Protein AF-A0A9D9LLL0-F1 (afdb_monomer_lite)

Structure (mmCIF, N/CA/C/O backbone):
data_AF-A0A9D9LLL0-F1
#
_entry.id   AF-A0A9D9LLL0-F1
#
loop_
_atom_site.group_PDB
_atom_site.id
_atom_site.type_symbol
_atom_site.label_atom_id
_atom_site.label_alt_id
_atom_site.label_comp_id
_atom_site.label_asym_id
_atom_site.label_entity_id
_atom_site.label_seq_id
_atom_site.pdbx_PDB_ins_code
_atom_site.Cartn_x
_atom_site.Cartn_y
_atom_site.Cartn_z
_atom_site.occupancy
_atom_site.B_iso_or_equiv
_atom_site.auth_seq_id
_atom_site.auth_comp_id
_atom_site.auth_asym_id
_atom_site.auth_atom_id
_atom_site.pdbx_PDB_model_num
ATOM 1 N N . THR A 1 1 ? -12.294 -30.199 76.133 1.00 43.62 1 THR A N 1
ATOM 2 C CA . THR A 1 1 ? -11.382 -29.904 75.019 1.00 43.62 1 THR A CA 1
ATOM 3 C C . THR A 1 1 ? -11.899 -28.653 74.364 1.00 43.62 1 THR A C 1
ATOM 5 O O . THR A 1 1 ? -13.061 -28.637 73.981 1.00 43.62 1 THR A O 1
ATOM 8 N N . ASP A 1 2 ? -11.083 -27.609 74.441 1.00 44.19 2 ASP A N 1
ATOM 9 C CA . ASP A 1 2 ? -11.151 -26.280 73.822 1.00 44.19 2 ASP A CA 1
ATOM 10 C C . ASP A 1 2 ? -12.137 -26.121 72.644 1.00 44.19 2 ASP A C 1
ATOM 12 O O . ASP A 1 2 ? -12.186 -26.962 71.755 1.00 44.19 2 ASP A O 1
ATOM 16 N N . LYS A 1 3 ? -13.078 -25.164 72.694 1.00 41.59 3 LYS A N 1
ATOM 17 C CA . LYS A 1 3 ? -12.906 -23.708 72.471 1.00 41.59 3 LYS A CA 1
ATOM 18 C C . LYS A 1 3 ? -12.701 -23.410 70.981 1.00 41.59 3 LYS A C 1
ATOM 20 O O . LYS A 1 3 ? -11.599 -23.578 70.494 1.00 41.59 3 LYS A O 1
ATOM 25 N N . GLU A 1 4 ? -13.734 -22.898 70.309 1.00 50.44 4 GLU A N 1
ATOM 26 C CA . GLU A 1 4 ? -13.598 -21.665 69.523 1.00 50.44 4 GLU A CA 1
ATOM 27 C C . GLU A 1 4 ? -14.975 -21.036 69.271 1.00 50.44 4 GLU A C 1
ATOM 29 O O . GLU A 1 4 ? -15.903 -21.667 68.769 1.00 50.44 4 GLU A O 1
ATOM 34 N N . ALA A 1 5 ? -15.093 -19.789 69.713 1.00 44.28 5 ALA A N 1
ATOM 35 C CA . ALA A 1 5 ? -16.226 -18.902 69.549 1.00 44.28 5 ALA A CA 1
ATOM 36 C C . ALA A 1 5 ? -15.954 -17.943 68.373 1.00 44.28 5 ALA A C 1
ATOM 38 O O . ALA A 1 5 ? -14.802 -17.680 68.043 1.00 44.28 5 ALA A O 1
ATOM 39 N N . ALA A 1 6 ? -17.033 -17.406 67.796 1.00 48.97 6 ALA A N 1
ATOM 40 C CA . ALA A 1 6 ? -17.113 -16.234 66.903 1.00 48.97 6 ALA A CA 1
ATOM 41 C C . ALA A 1 6 ? -16.276 -15.019 67.426 1.00 48.97 6 ALA A C 1
ATOM 43 O O . ALA A 1 6 ? -15.920 -15.073 68.606 1.00 48.97 6 ALA A O 1
ATOM 44 N N . PRO A 1 7 ? -16.033 -13.885 66.701 1.00 55.00 7 PRO A N 1
ATOM 45 C CA . PRO A 1 7 ? -17.007 -13.187 65.840 1.00 55.00 7 PRO A CA 1
ATOM 46 C C . PRO A 1 7 ? -16.472 -12.262 64.706 1.00 55.00 7 PRO A C 1
ATOM 48 O O . PRO A 1 7 ? -15.281 -12.110 64.455 1.00 55.00 7 PRO A O 1
ATOM 51 N N . VAL A 1 8 ? -17.436 -11.626 64.035 1.00 46.03 8 VAL A N 1
ATOM 52 C CA . VAL A 1 8 ? -17.339 -10.447 63.156 1.00 46.03 8 VAL A CA 1
ATOM 53 C C . VAL A 1 8 ? -16.890 -9.197 63.944 1.00 46.03 8 VAL A C 1
ATOM 55 O O . VAL A 1 8 ? -17.408 -8.980 65.033 1.00 46.03 8 VAL A O 1
ATOM 58 N N . CYS A 1 9 ? -16.001 -8.376 63.367 1.00 36.59 9 CYS A N 1
ATOM 59 C CA . CYS A 1 9 ? -15.755 -6.938 63.632 1.00 36.59 9 CYS A CA 1
ATOM 60 C C . CYS A 1 9 ? -14.947 -6.416 62.423 1.00 36.59 9 CYS A C 1
ATOM 62 O O . CYS A 1 9 ? -13.912 -6.990 62.098 1.00 36.59 9 CYS A O 1
ATOM 64 N N . GLU A 1 10 ? -15.422 -5.510 61.566 1.00 42.94 10 GLU A N 1
ATOM 65 C CA . GLU A 1 10 ? -15.656 -4.072 61.787 1.00 42.94 10 GLU A CA 1
ATOM 66 C C . GLU A 1 10 ? -14.501 -3.378 62.521 1.00 42.94 10 GLU A C 1
ATOM 68 O O . GLU A 1 10 ? -14.364 -3.488 63.735 1.00 42.94 10 GLU A O 1
ATOM 73 N N . VAL A 1 11 ? -13.690 -2.630 61.768 1.00 46.66 11 VAL A N 1
ATOM 74 C CA . VAL A 1 11 ? -12.867 -1.543 62.304 1.00 46.66 11 VAL A CA 1
ATOM 75 C C . VAL A 1 11 ? -13.015 -0.321 61.406 1.00 46.66 11 VAL A C 1
ATOM 77 O O . VAL A 1 11 ? -12.623 -0.312 60.239 1.00 46.66 11 VAL A O 1
ATOM 80 N N . ALA A 1 12 ? -13.647 0.689 61.988 1.00 36.50 12 ALA A N 1
ATOM 81 C CA . ALA A 1 12 ? -13.743 2.048 61.502 1.00 36.50 12 ALA A CA 1
ATOM 82 C C . ALA A 1 12 ? -12.467 2.856 61.815 1.00 36.50 12 ALA A C 1
ATOM 84 O O . ALA A 1 12 ? -11.737 2.546 62.752 1.00 36.50 12 ALA A O 1
ATOM 85 N N . SER A 1 13 ? -12.280 3.905 61.006 1.00 32.28 13 SER A N 1
ATOM 86 C CA . SER A 1 13 ? -11.747 5.252 61.277 1.00 32.28 13 SER A CA 1
ATOM 87 C C . SER A 1 13 ? -10.686 5.510 62.354 1.00 32.28 13 SER A C 1
ATOM 89 O O . SER A 1 13 ? -10.869 5.214 63.527 1.00 32.28 13 SER A O 1
ATOM 91 N N . THR A 1 14 ? -9.669 6.285 61.966 1.00 33.62 14 THR A N 1
ATOM 92 C CA . THR A 1 14 ? -9.256 7.590 62.555 1.00 33.62 14 THR A CA 1
ATOM 93 C C . THR A 1 14 ? -8.168 8.163 61.625 1.00 33.62 14 THR A C 1
ATOM 95 O O . THR A 1 14 ? -7.207 7.474 61.310 1.00 33.62 14 THR A O 1
ATOM 98 N N . GLU A 1 15 ? -8.398 9.233 60.858 1.00 37.50 15 GLU A N 1
ATOM 99 C CA . GLU A 1 15 ? -8.442 10.667 61.213 1.00 37.50 15 GLU A CA 1
ATOM 100 C C . GLU A 1 15 ? -7.123 11.209 61.795 1.00 37.50 15 GLU A C 1
ATOM 102 O O . GLU A 1 15 ? -6.764 10.861 62.913 1.00 37.50 15 GLU A O 1
ATOM 107 N N . ALA A 1 16 ? -6.441 12.088 61.044 1.00 40.84 16 ALA A N 1
ATOM 108 C CA . ALA A 1 16 ? -5.873 13.349 61.547 1.00 40.84 16 ALA A CA 1
ATOM 109 C C . ALA A 1 16 ? -5.186 14.138 60.412 1.00 40.84 16 ALA A C 1
ATOM 111 O O . ALA A 1 16 ? -4.176 13.721 59.846 1.00 40.84 16 ALA A O 1
ATOM 112 N N . ALA A 1 17 ? -5.762 15.297 60.107 1.00 35.97 17 ALA A N 1
ATOM 113 C CA . ALA A 1 17 ? -5.233 16.347 59.248 1.00 35.97 17 ALA A CA 1
ATOM 114 C C . ALA A 1 17 ? -4.168 17.194 59.969 1.00 35.97 17 ALA A C 1
ATOM 116 O O . ALA A 1 17 ? -4.286 17.384 61.179 1.00 35.97 17 ALA A O 1
ATOM 117 N N . LYS A 1 18 ? -3.220 17.788 59.220 1.00 36.78 18 LYS A N 1
ATOM 118 C CA . LYS A 1 18 ? -2.744 19.171 59.439 1.00 36.78 18 LYS A CA 1
ATOM 119 C C . LYS A 1 18 ? -1.931 19.723 58.246 1.00 36.78 18 LYS A C 1
ATOM 121 O O . LYS A 1 18 ? -0.810 19.304 57.995 1.00 36.78 18 LYS A O 1
ATOM 126 N N . GLU A 1 19 ? -2.599 20.590 57.490 1.00 38.28 19 GLU A N 1
ATOM 127 C CA . GLU A 1 19 ? -2.215 21.929 56.992 1.00 38.28 19 GLU A CA 1
ATOM 128 C C . GLU A 1 19 ? -0.787 22.470 57.262 1.00 38.28 19 GLU A C 1
ATOM 130 O O . GLU A 1 19 ? -0.389 22.526 58.419 1.00 38.28 19 GLU A O 1
ATOM 135 N N . GLU A 1 20 ? -0.076 22.944 56.219 1.00 35.34 20 GLU A N 1
ATOM 136 C CA . GLU A 1 20 ? 0.520 24.306 56.114 1.00 35.34 20 GLU A CA 1
ATOM 137 C C . GLU A 1 20 ? 1.159 24.534 54.713 1.00 35.34 20 GLU A C 1
ATOM 139 O O . GLU A 1 20 ? 1.981 23.742 54.252 1.00 35.34 20 GLU A O 1
ATOM 144 N N . GLN A 1 21 ? 0.759 25.607 54.015 1.00 35.47 21 GLN A N 1
ATOM 145 C CA . GLN A 1 21 ? 1.512 26.268 52.919 1.00 35.47 21 GLN A CA 1
ATOM 146 C C . GLN A 1 21 ? 2.464 27.337 53.540 1.00 35.47 21 GLN A C 1
ATOM 148 O O . GLN A 1 21 ? 2.446 27.439 54.764 1.00 35.47 21 GLN A O 1
ATOM 153 N N . PRO A 1 22 ? 3.129 28.286 52.824 1.00 48.41 22 PRO A N 1
ATOM 154 C CA . PRO A 1 22 ? 3.684 28.397 51.454 1.00 48.41 22 PRO A CA 1
ATOM 155 C C . PRO A 1 22 ? 5.154 28.950 51.436 1.00 48.41 22 PRO A C 1
ATOM 157 O O . PRO A 1 22 ? 5.743 29.203 52.477 1.00 48.41 22 PRO A O 1
ATOM 160 N N . GLU A 1 23 ? 5.687 29.205 50.225 1.00 41.72 23 GLU A N 1
ATOM 161 C CA . GLU A 1 23 ? 6.560 30.340 49.806 1.00 41.72 23 GLU A CA 1
ATOM 162 C C . GLU A 1 23 ? 7.922 30.043 49.131 1.00 41.72 23 GLU A C 1
ATOM 164 O O . GLU A 1 23 ? 8.757 29.294 49.623 1.00 41.72 23 GLU A O 1
ATOM 169 N N . ALA A 1 24 ? 8.100 30.774 48.017 1.00 36.00 24 ALA A N 1
ATOM 170 C CA . ALA A 1 24 ? 9.320 31.313 47.404 1.00 36.00 24 ALA A CA 1
ATOM 171 C C . ALA A 1 24 ? 10.362 30.363 46.772 1.00 36.00 24 ALA A C 1
ATOM 173 O O . ALA A 1 24 ? 11.162 29.743 47.457 1.00 36.00 24 ALA A O 1
ATOM 174 N N . ASP A 1 25 ? 10.471 30.409 45.438 1.00 39.06 25 ASP A N 1
ATOM 175 C CA . ASP A 1 25 ? 11.605 31.127 44.838 1.00 39.06 25 ASP A CA 1
ATOM 176 C C . ASP A 1 25 ? 11.246 31.619 43.427 1.00 39.06 25 ASP A C 1
ATOM 178 O O . ASP A 1 25 ? 10.716 30.886 42.589 1.00 39.06 25 ASP A O 1
ATOM 182 N N . ALA A 1 26 ? 11.476 32.910 43.218 1.00 34.1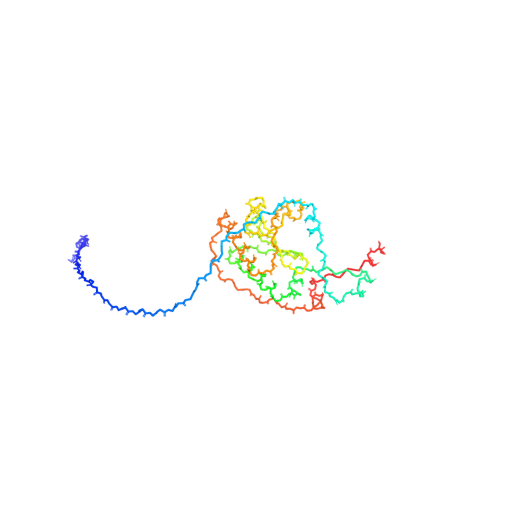2 26 ALA A N 1
ATOM 183 C CA . ALA A 1 26 ? 11.255 33.627 41.982 1.00 34.12 26 ALA A CA 1
ATOM 184 C C . ALA A 1 26 ? 12.592 33.764 41.250 1.00 34.12 26 ALA A C 1
ATOM 186 O O . ALA A 1 26 ? 13.528 34.343 41.790 1.00 34.12 26 ALA A O 1
ATOM 187 N N . ALA A 1 27 ? 12.650 33.335 39.992 1.00 36.44 27 ALA A N 1
ATOM 188 C CA . ALA A 1 27 ? 13.702 33.754 39.076 1.00 36.44 27 ALA A CA 1
ATOM 189 C C . ALA A 1 27 ? 13.086 34.057 37.709 1.00 36.44 27 ALA A C 1
ATOM 191 O O . ALA A 1 27 ? 12.755 33.175 36.918 1.00 36.44 27 ALA A O 1
ATOM 192 N N . VAL A 1 28 ? 12.891 35.354 37.502 1.00 35.47 28 VAL A N 1
ATOM 193 C CA . VAL A 1 28 ? 12.645 36.019 36.228 1.00 35.47 28 VAL A CA 1
ATOM 194 C C . VAL A 1 28 ? 13.977 36.163 35.491 1.00 35.47 28 VAL A C 1
ATOM 196 O O . VAL A 1 28 ? 14.943 36.648 36.071 1.00 35.47 28 VAL A O 1
ATOM 199 N N . GLU A 1 29 ? 14.026 35.805 34.211 1.00 41.78 29 GLU A N 1
ATOM 200 C CA . GLU A 1 29 ? 14.982 36.415 33.287 1.00 41.78 29 GLU A CA 1
ATOM 201 C C . GLU A 1 29 ? 14.281 36.673 31.950 1.00 41.78 29 GLU A C 1
ATOM 203 O O . GLU A 1 29 ? 13.744 35.773 31.301 1.00 41.78 29 GLU A O 1
ATOM 208 N N . GLU A 1 30 ? 14.212 37.959 31.621 1.00 37.81 30 GLU A N 1
ATOM 209 C CA . GLU A 1 30 ? 13.660 38.525 30.402 1.00 37.81 30 GLU A CA 1
ATOM 210 C C . GLU A 1 30 ? 14.584 38.244 29.215 1.00 37.81 30 GLU A C 1
ATOM 212 O O . GLU A 1 30 ? 15.777 38.528 29.278 1.00 37.81 30 GLU A O 1
ATOM 217 N N . ILE A 1 31 ? 14.017 37.829 28.083 1.00 37.09 31 ILE A N 1
ATOM 218 C CA . ILE A 1 31 ? 14.547 38.220 26.775 1.00 37.09 31 ILE A CA 1
ATOM 219 C C . ILE A 1 31 ? 13.397 38.548 25.827 1.00 37.09 31 ILE A C 1
ATOM 221 O O . ILE A 1 31 ? 12.436 37.801 25.656 1.00 37.09 31 ILE A O 1
ATOM 225 N N . SER A 1 32 ? 13.542 39.736 25.265 1.00 31.91 32 SER A N 1
ATOM 226 C CA . SER A 1 32 ? 12.702 40.453 24.324 1.00 31.91 32 SER A CA 1
ATOM 227 C C . SER A 1 32 ? 12.783 39.895 22.895 1.00 31.91 32 SER A C 1
ATOM 229 O O . SER A 1 32 ? 13.554 38.982 22.611 1.00 31.91 32 SER A O 1
ATOM 231 N N . VAL A 1 33 ? 12.037 40.556 21.996 1.00 32.72 33 VAL A N 1
ATOM 232 C CA . VAL A 1 33 ? 11.957 40.407 20.526 1.00 32.72 33 VAL A CA 1
ATOM 233 C C . VAL A 1 33 ? 10.846 39.443 20.086 1.00 32.72 33 VAL A C 1
ATOM 235 O O . VAL A 1 33 ? 10.853 38.274 20.431 1.00 32.72 33 VAL A O 1
ATOM 238 N N . GLY A 1 34 ? 9.841 39.830 19.308 1.00 31.70 34 GLY A N 1
ATOM 239 C CA . GLY A 1 34 ? 9.561 41.064 18.589 1.00 31.70 34 GLY A CA 1
ATOM 240 C C . GLY A 1 34 ? 8.232 40.886 17.847 1.00 31.70 34 GLY A C 1
ATOM 241 O O . GLY A 1 34 ? 7.831 39.771 17.518 1.00 31.70 34 GLY A O 1
ATOM 242 N N . GLU A 1 35 ? 7.544 42.001 17.665 1.00 37.94 35 GLU A N 1
ATOM 243 C CA . GLU A 1 35 ? 6.338 42.193 16.866 1.00 37.94 35 GLU A CA 1
ATOM 244 C C . GLU A 1 35 ? 6.532 41.717 15.416 1.00 37.94 35 GLU A C 1
ATOM 246 O O . GLU A 1 35 ? 7.467 42.161 14.757 1.00 37.94 35 GLU A O 1
ATOM 251 N N . ASP A 1 36 ? 5.651 40.839 14.925 1.00 31.78 36 ASP A N 1
ATOM 252 C CA . ASP A 1 36 ? 5.252 40.799 13.512 1.00 31.78 36 ASP A CA 1
ATOM 253 C C . ASP A 1 36 ? 3.898 40.074 13.388 1.00 31.78 36 ASP A C 1
ATOM 255 O O . ASP A 1 36 ? 3.774 38.857 13.542 1.00 31.78 36 ASP A O 1
ATOM 259 N N . THR A 1 37 ? 2.842 40.854 13.174 1.00 34.16 37 THR A N 1
ATOM 260 C CA . THR A 1 37 ? 1.579 40.366 12.610 1.00 34.16 37 THR A CA 1
ATOM 261 C C . THR A 1 37 ? 1.766 40.109 11.117 1.00 34.16 37 THR A C 1
ATOM 263 O O . THR A 1 37 ? 2.371 40.943 10.447 1.00 34.16 37 THR A O 1
ATOM 266 N N . PRO A 1 38 ? 1.061 39.123 10.541 1.00 36.91 38 PRO A N 1
ATOM 267 C CA . PRO A 1 38 ? 0.057 39.577 9.584 1.00 36.91 38 PRO A CA 1
ATOM 268 C C . PRO A 1 38 ? -1.290 38.863 9.683 1.00 36.91 38 PRO A C 1
ATOM 270 O O . PRO A 1 38 ? -1.418 37.666 9.943 1.00 36.91 38 PRO A O 1
ATOM 273 N N . ALA A 1 39 ? -2.295 39.693 9.436 1.00 34.75 39 ALA A N 1
ATOM 274 C CA . ALA A 1 39 ? -3.690 39.382 9.245 1.00 34.75 39 ALA A CA 1
ATOM 275 C C . ALA A 1 39 ? -3.962 38.668 7.906 1.00 34.75 39 ALA A C 1
ATOM 277 O O . ALA A 1 39 ? -3.258 38.870 6.923 1.00 34.75 39 ALA A O 1
ATOM 278 N N . VAL A 1 40 ? -5.022 37.855 7.932 1.00 41.09 40 VAL A N 1
ATOM 279 C CA . VAL A 1 40 ? -6.066 37.627 6.913 1.00 41.09 40 VAL A CA 1
ATOM 280 C C . VAL A 1 40 ? -5.742 37.984 5.455 1.00 41.09 40 VAL A C 1
ATOM 282 O O . VAL A 1 40 ? -5.692 39.156 5.106 1.00 41.09 40 VAL A O 1
ATOM 285 N N . GLU A 1 41 ? -5.768 36.967 4.588 1.00 37.38 41 GLU A N 1
ATOM 286 C CA . GLU A 1 41 ? -6.428 37.043 3.275 1.00 37.38 41 GLU A CA 1
ATOM 287 C C . GLU A 1 41 ? -6.817 35.626 2.798 1.00 37.38 41 GLU A C 1
ATOM 289 O O . GLU A 1 41 ? -5.966 34.769 2.556 1.00 37.38 41 GLU A O 1
ATOM 294 N N . GLU A 1 42 ? -8.126 35.367 2.694 1.00 41.66 42 GLU A N 1
ATOM 295 C CA . GLU A 1 42 ? -8.669 34.413 1.718 1.00 41.66 42 GLU A CA 1
ATOM 296 C C . GLU A 1 42 ? -8.435 34.988 0.311 1.00 41.66 42 GLU A C 1
ATOM 298 O O . GLU A 1 42 ? -8.476 36.205 0.127 1.00 41.66 42 GLU A O 1
ATOM 303 N N . PRO A 1 43 ? -8.273 34.136 -0.712 1.00 43.19 43 PRO A N 1
ATOM 304 C CA . PRO A 1 43 ? -9.454 33.948 -1.544 1.00 43.19 43 PRO A CA 1
ATOM 305 C C . PRO A 1 43 ? -9.699 32.502 -1.978 1.00 43.19 43 PRO A C 1
ATOM 307 O O . PRO A 1 43 ? -8.797 31.689 -2.194 1.00 43.19 43 PRO A O 1
ATOM 310 N N . ALA A 1 44 ? -10.992 32.246 -2.141 1.00 40.12 44 ALA A N 1
ATOM 311 C CA . ALA A 1 44 ? -11.591 31.125 -2.828 1.00 40.12 44 ALA A CA 1
ATOM 312 C C . ALA A 1 44 ? -10.976 30.880 -4.215 1.00 40.12 44 ALA A C 1
ATOM 314 O O . ALA A 1 44 ? -10.762 31.806 -4.996 1.00 40.12 44 ALA A O 1
ATOM 315 N N . VAL A 1 45 ? -10.796 29.602 -4.548 1.00 37.47 45 VAL A N 1
ATOM 316 C CA . VAL A 1 45 ? -10.733 29.133 -5.934 1.00 37.47 45 VAL A CA 1
ATOM 317 C C . VAL A 1 45 ? -11.631 27.914 -6.070 1.00 37.47 45 VAL A C 1
ATOM 319 O O . VAL A 1 45 ? -11.490 26.922 -5.350 1.00 37.47 45 VAL A O 1
ATOM 322 N N . GLU A 1 46 ? -12.592 28.080 -6.971 1.00 36.38 46 GLU A N 1
ATOM 323 C CA . GLU A 1 46 ? -13.649 27.167 -7.377 1.00 36.38 46 GLU A CA 1
ATOM 324 C C . GLU A 1 46 ? -13.137 25.766 -7.716 1.00 36.38 46 GLU A C 1
ATOM 326 O O . GLU A 1 46 ? -12.114 25.573 -8.376 1.00 36.38 46 GLU A O 1
ATOM 331 N N . ALA A 1 47 ? -13.910 24.776 -7.279 1.00 40.06 47 ALA A N 1
ATOM 332 C CA . ALA A 1 47 ? -13.796 23.400 -7.712 1.00 40.06 47 ALA A CA 1
ATOM 333 C C . ALA A 1 47 ? -14.738 23.163 -8.899 1.00 40.06 47 ALA A C 1
ATOM 335 O O . ALA A 1 47 ? -15.953 23.122 -8.724 1.00 40.06 47 ALA A O 1
ATOM 336 N N . GLU A 1 48 ? -14.173 22.912 -10.078 1.00 41.41 48 GLU A N 1
ATOM 337 C CA . GLU A 1 48 ? -14.834 22.112 -11.110 1.00 41.41 48 GLU A CA 1
ATOM 338 C C . GLU A 1 48 ? -14.168 20.724 -11.166 1.00 41.41 48 GLU A C 1
ATOM 340 O O . GLU A 1 48 ? -12.949 20.637 -11.345 1.00 41.41 48 GLU A O 1
ATOM 345 N N . PRO A 1 49 ? -14.909 19.609 -11.008 1.00 42.38 49 PRO A N 1
ATOM 346 C CA . PRO A 1 49 ? -14.349 18.277 -11.182 1.00 42.38 49 PRO A CA 1
ATOM 347 C C . PRO A 1 49 ? -14.427 17.872 -12.660 1.00 42.38 49 PRO A C 1
ATOM 349 O O . PRO A 1 49 ? -15.424 17.325 -13.131 1.00 42.38 49 PRO A O 1
ATOM 352 N N . THR A 1 50 ? -13.357 18.113 -13.414 1.00 34.16 50 THR A N 1
ATOM 353 C CA . THR A 1 50 ? -13.243 17.635 -14.798 1.00 34.16 50 THR A CA 1
ATOM 354 C C . THR A 1 50 ? -13.010 16.119 -14.826 1.00 34.16 50 THR A C 1
ATOM 356 O O . THR A 1 50 ? -12.235 15.568 -14.040 1.00 34.16 50 THR A O 1
ATOM 359 N N . ALA A 1 51 ? -13.648 15.437 -15.784 1.00 41.97 51 ALA A N 1
ATOM 360 C CA . ALA A 1 51 ? -13.643 13.991 -16.058 1.00 41.97 51 ALA A CA 1
ATOM 361 C C . ALA A 1 51 ? -12.262 13.352 -16.378 1.00 41.97 51 ALA A C 1
ATOM 363 O O . ALA A 1 51 ? -12.173 12.258 -16.941 1.00 41.97 51 ALA A O 1
ATOM 364 N N . GLU A 1 52 ? -11.167 14.009 -16.007 1.00 38.16 52 GLU A N 1
ATOM 365 C CA . GLU A 1 52 ? -9.784 13.625 -16.281 1.00 38.16 52 GLU A CA 1
ATOM 366 C C . GLU A 1 52 ? -9.202 12.689 -15.202 1.00 38.16 52 GLU A C 1
ATOM 368 O O . GLU A 1 52 ? -8.363 11.831 -15.494 1.00 38.16 52 GLU A O 1
ATOM 373 N N . ALA A 1 53 ? -9.733 12.738 -13.973 1.00 42.62 53 ALA A N 1
ATOM 374 C CA . ALA A 1 53 ? -9.292 11.893 -12.856 1.00 42.62 53 ALA A CA 1
ATOM 375 C C . ALA A 1 53 ? -9.542 10.384 -13.081 1.00 42.62 53 ALA A C 1
ATOM 377 O O . ALA A 1 53 ? -8.764 9.541 -12.625 1.00 42.62 53 ALA A O 1
ATOM 378 N N . ALA A 1 54 ? -10.574 10.023 -13.853 1.00 41.00 54 ALA A N 1
ATOM 379 C CA . ALA A 1 54 ? -10.868 8.631 -14.202 1.00 41.00 54 ALA A CA 1
ATOM 380 C C . ALA A 1 54 ? -9.825 8.024 -15.163 1.00 41.00 54 ALA A C 1
ATOM 382 O O . ALA A 1 54 ? -9.586 6.813 -15.147 1.00 41.00 54 ALA A O 1
ATOM 383 N N . LYS A 1 55 ? -9.149 8.854 -15.969 1.00 35.38 55 LYS A N 1
ATOM 384 C CA . LYS A 1 55 ? -8.131 8.394 -16.924 1.00 35.38 55 LYS A CA 1
ATOM 385 C C . LYS A 1 55 ? -6.815 8.058 -16.221 1.00 35.38 55 LYS A C 1
ATOM 387 O O . LYS A 1 55 ? -6.183 7.054 -16.551 1.00 35.38 55 LYS A O 1
ATOM 392 N N . GLU A 1 56 ? -6.469 8.796 -15.167 1.00 41.84 56 GLU A N 1
ATOM 393 C CA . GLU A 1 56 ? -5.310 8.477 -14.328 1.00 41.84 56 GLU A CA 1
ATOM 394 C C . GLU A 1 56 ? -5.486 7.226 -13.444 1.00 41.84 56 GLU A C 1
ATOM 396 O O . GLU A 1 56 ? -4.519 6.714 -12.874 1.00 41.84 56 GLU A O 1
ATOM 401 N N . ALA A 1 57 ? -6.712 6.738 -13.256 1.00 37.19 57 ALA A N 1
ATOM 402 C CA . ALA A 1 57 ? -6.960 5.486 -12.542 1.00 37.19 57 ALA A CA 1
ATOM 403 C C . ALA A 1 57 ? -6.696 4.247 -13.417 1.00 37.19 57 ALA A C 1
ATOM 405 O O . ALA A 1 57 ? -6.519 3.142 -12.896 1.00 37.19 57 ALA A O 1
ATOM 406 N N . MET A 1 58 ? -6.666 4.428 -14.743 1.00 35.66 58 MET A N 1
ATOM 407 C CA . MET A 1 58 ? -6.423 3.369 -15.725 1.00 35.66 58 MET A CA 1
ATOM 408 C C . MET A 1 58 ? -5.010 3.391 -16.317 1.00 35.66 58 MET A C 1
ATOM 410 O O . MET A 1 58 ? -4.576 2.379 -16.866 1.00 35.66 58 MET A O 1
ATOM 414 N N . SER A 1 59 ? -4.255 4.478 -16.159 1.00 34.03 59 SER A N 1
ATOM 415 C CA . SER A 1 59 ? -2.838 4.538 -16.517 1.00 34.03 59 SER A CA 1
ATOM 416 C C . SER A 1 59 ? -1.941 4.103 -15.349 1.00 34.03 59 SER A C 1
ATOM 418 O O . SER A 1 59 ? -1.106 4.860 -14.863 1.00 34.03 59 SER A O 1
ATOM 420 N N . ASP A 1 60 ? -2.021 2.830 -14.934 1.00 40.38 60 ASP A N 1
ATOM 421 C CA . ASP A 1 60 ? -0.856 2.188 -14.290 1.00 40.38 60 ASP A CA 1
ATOM 422 C C . ASP A 1 60 ? 0.184 1.891 -15.385 1.00 40.38 60 ASP A C 1
ATOM 424 O O . ASP A 1 60 ? 0.490 0.743 -15.710 1.00 40.38 60 ASP A O 1
ATOM 428 N N . ALA A 1 61 ? 0.663 2.956 -16.032 1.00 39.59 61 ALA A N 1
ATOM 429 C CA . ALA A 1 61 ? 1.839 2.900 -16.867 1.00 39.59 61 ALA A CA 1
ATOM 430 C C . ALA A 1 61 ? 3.009 2.614 -15.927 1.00 39.59 61 ALA A C 1
ATOM 432 O O . ALA A 1 61 ? 3.271 3.339 -14.964 1.00 39.59 61 ALA A O 1
ATOM 433 N N . SER A 1 62 ? 3.613 1.455 -16.177 1.00 44.56 62 SER A N 1
ATOM 434 C CA . SER A 1 62 ? 4.806 0.928 -15.528 1.00 44.56 62 SER A CA 1
ATOM 435 C C . SER A 1 62 ? 5.800 2.048 -15.205 1.00 44.56 62 SER A C 1
ATOM 437 O O . SER A 1 62 ? 6.038 2.872 -16.085 1.00 44.56 62 SER A O 1
ATOM 439 N N . PRO A 1 63 ? 6.403 2.083 -14.000 1.00 41.66 63 PRO A N 1
ATOM 440 C CA . PRO A 1 63 ? 7.454 3.050 -13.725 1.00 41.66 63 PRO A CA 1
ATOM 441 C C . PRO A 1 63 ? 8.554 2.907 -14.782 1.00 41.66 63 PRO A C 1
ATOM 443 O O . PRO A 1 63 ? 9.075 1.807 -15.001 1.00 41.66 63 PRO A O 1
ATOM 446 N N . GLU A 1 64 ? 8.842 4.017 -15.459 1.00 40.62 64 GLU A N 1
ATOM 447 C CA . GLU A 1 64 ? 10.005 4.206 -16.314 1.00 40.62 64 GLU A CA 1
ATOM 448 C C . GLU A 1 64 ? 11.258 4.099 -15.441 1.00 40.62 64 GLU A C 1
ATOM 450 O O . GLU A 1 64 ? 11.755 5.080 -14.902 1.00 40.62 64 GLU A O 1
ATOM 455 N N . ASN A 1 65 ? 11.749 2.874 -15.254 1.00 41.12 65 ASN A N 1
ATOM 456 C CA . ASN A 1 65 ? 13.166 2.670 -14.999 1.00 41.12 65 ASN A CA 1
ATOM 457 C C . ASN A 1 65 ? 13.865 2.755 -16.359 1.00 41.12 65 ASN A C 1
ATOM 459 O O . ASN A 1 65 ? 13.583 1.965 -17.265 1.00 41.12 65 ASN A O 1
ATOM 463 N N . THR A 1 66 ? 14.724 3.758 -16.492 1.00 40.91 66 THR A N 1
ATOM 464 C CA . THR A 1 66 ? 15.445 4.221 -17.684 1.00 40.91 66 THR A CA 1
ATOM 465 C C . THR A 1 66 ? 16.525 3.248 -18.182 1.00 40.91 66 THR A C 1
ATOM 467 O O . THR A 1 66 ? 17.654 3.650 -18.418 1.00 40.91 66 THR A O 1
ATOM 470 N N . ASP A 1 67 ? 16.185 1.972 -18.377 1.00 45.44 67 ASP A N 1
ATOM 471 C CA . ASP A 1 67 ? 17.086 0.943 -18.940 1.00 45.44 67 ASP A CA 1
ATOM 472 C C . ASP A 1 67 ? 16.383 0.044 -19.982 1.00 45.44 67 ASP A C 1
ATOM 474 O O . ASP A 1 67 ? 16.794 -1.082 -20.261 1.00 45.44 67 ASP A O 1
ATOM 478 N N . GLY A 1 68 ? 15.260 0.507 -20.540 1.00 49.28 68 GLY A N 1
ATOM 479 C CA . GLY A 1 68 ? 14.354 -0.308 -21.360 1.00 49.28 68 GLY A CA 1
ATOM 480 C C . GLY A 1 68 ? 14.197 0.112 -22.822 1.00 49.28 68 GLY A C 1
ATOM 481 O O . GLY A 1 68 ? 13.294 -0.396 -23.486 1.00 49.28 68 GLY A O 1
ATOM 482 N N . THR A 1 69 ? 15.017 1.026 -23.344 1.00 52.31 69 THR A N 1
ATOM 483 C CA . THR A 1 69 ? 14.865 1.529 -24.725 1.00 52.31 69 THR A CA 1
ATOM 484 C C . THR A 1 69 ? 14.989 0.417 -25.776 1.00 52.31 69 THR A C 1
ATOM 486 O O . THR A 1 69 ? 14.226 0.410 -26.739 1.00 52.31 69 THR A O 1
ATOM 489 N N . ALA A 1 70 ? 15.842 -0.590 -25.554 1.00 54.69 70 ALA A N 1
ATOM 490 C CA . ALA A 1 70 ? 15.961 -1.756 -26.442 1.00 54.69 70 ALA A CA 1
ATOM 491 C C . ALA A 1 70 ? 14.819 -2.791 -26.280 1.00 54.69 70 ALA A C 1
ATOM 493 O O . ALA A 1 70 ? 14.396 -3.428 -27.250 1.00 54.69 70 ALA A O 1
ATOM 494 N N . ASP A 1 71 ? 14.279 -2.944 -25.067 1.00 58.12 71 ASP A N 1
ATOM 495 C CA . ASP A 1 71 ? 13.191 -3.889 -24.758 1.00 58.12 71 ASP A CA 1
ATOM 496 C C . ASP A 1 71 ? 11.869 -3.474 -25.429 1.00 58.12 71 ASP A C 1
ATOM 498 O O . ASP A 1 71 ? 11.113 -4.322 -25.914 1.00 58.12 71 ASP A O 1
ATOM 502 N N . PHE A 1 72 ? 11.598 -2.165 -25.488 1.00 55.28 72 PHE A N 1
ATOM 503 C CA . PHE A 1 72 ? 10.368 -1.629 -26.076 1.00 55.28 72 PHE A CA 1
ATOM 504 C C . PHE A 1 72 ? 10.267 -1.919 -27.580 1.00 55.28 72 PHE A C 1
ATOM 506 O O . PHE A 1 72 ? 9.188 -2.268 -28.064 1.00 55.28 72 PHE A O 1
ATOM 513 N N . MET A 1 73 ? 11.392 -1.847 -28.303 1.00 61.16 73 MET A N 1
ATOM 514 C CA . MET A 1 73 ? 11.471 -2.191 -29.731 1.00 61.16 73 MET A CA 1
ATOM 515 C C . MET A 1 73 ? 11.327 -3.700 -29.981 1.00 61.16 73 MET A C 1
ATOM 517 O O . MET A 1 73 ? 10.836 -4.109 -31.030 1.00 61.16 73 MET A O 1
ATOM 521 N N . SER A 1 74 ? 11.690 -4.528 -28.999 1.00 68.75 74 SER A N 1
ATOM 522 C CA . SER A 1 74 ? 11.684 -5.994 -29.099 1.00 68.75 74 SER A CA 1
ATOM 523 C C . SER A 1 74 ? 10.329 -6.633 -28.748 1.00 68.75 74 SER A C 1
ATOM 525 O O . SER A 1 74 ? 10.183 -7.851 -28.782 1.00 68.75 74 SER A O 1
ATOM 527 N N . GLY A 1 75 ? 9.312 -5.836 -28.393 1.00 79.62 75 GLY A N 1
ATOM 528 C CA . GLY A 1 75 ? 7.969 -6.335 -28.069 1.00 79.62 75 GLY A CA 1
ATOM 529 C C . GLY A 1 75 ? 7.855 -7.065 -26.722 1.00 79.62 75 GLY A C 1
ATOM 530 O O . GLY A 1 75 ? 6.798 -7.641 -26.427 1.00 79.62 75 GLY A O 1
ATOM 531 N N . ILE A 1 76 ? 8.901 -7.012 -25.893 1.00 86.88 76 ILE A N 1
ATOM 532 C CA . ILE A 1 76 ? 8.957 -7.655 -24.579 1.00 86.88 76 ILE A CA 1
ATOM 533 C C . ILE A 1 76 ? 8.216 -6.783 -23.558 1.00 86.88 76 ILE A C 1
ATOM 535 O O . ILE A 1 76 ? 8.486 -5.595 -23.395 1.00 86.88 76 ILE A O 1
ATOM 539 N N . LYS A 1 77 ? 7.255 -7.378 -22.852 1.00 88.06 77 LYS A N 1
ATOM 540 C CA . LYS A 1 77 ? 6.520 -6.764 -21.743 1.00 88.06 77 LYS A CA 1
ATOM 541 C C . LYS A 1 77 ? 6.965 -7.363 -20.421 1.00 88.06 77 LYS A C 1
ATOM 543 O O . LYS A 1 77 ? 7.043 -8.581 -20.279 1.00 88.06 77 LYS A O 1
ATOM 548 N N . TYR A 1 78 ? 7.152 -6.498 -19.434 1.00 91.19 78 TYR A N 1
ATOM 549 C CA . TYR A 1 78 ? 7.452 -6.890 -18.065 1.00 91.19 78 TYR A CA 1
ATOM 550 C C . TYR A 1 78 ? 6.235 -6.625 -17.191 1.00 91.19 78 TYR A C 1
ATOM 552 O O . TYR A 1 78 ? 5.764 -5.495 -17.071 1.00 91.19 78 TYR A O 1
ATOM 560 N N . ASP A 1 79 ? 5.720 -7.681 -16.581 1.00 93.06 79 ASP A N 1
ATOM 561 C CA . ASP A 1 79 ? 4.652 -7.615 -15.604 1.00 93.06 79 ASP A CA 1
ATOM 562 C C . ASP A 1 79 ? 5.256 -7.754 -14.200 1.00 93.06 79 ASP A C 1
ATOM 564 O O . ASP A 1 79 ? 5.571 -8.848 -13.728 1.00 93.06 79 ASP A O 1
ATOM 568 N N . TYR A 1 80 ? 5.440 -6.606 -13.545 1.00 94.00 80 TYR A N 1
ATOM 569 C CA . TYR A 1 80 ? 5.950 -6.508 -12.179 1.00 94.00 80 TYR A CA 1
ATOM 570 C C . TYR A 1 80 ? 4.859 -6.833 -11.156 1.00 94.00 80 TYR A C 1
ATOM 572 O O . TYR A 1 80 ? 3.773 -6.233 -11.187 1.00 94.00 80 TYR A O 1
ATOM 580 N N . SER A 1 81 ? 5.170 -7.729 -10.218 1.00 95.12 81 SER A N 1
ATOM 581 C CA . SER A 1 81 ? 4.351 -7.939 -9.024 1.00 95.12 81 SER A CA 1
ATOM 582 C C . SER A 1 81 ? 4.441 -6.759 -8.044 1.00 95.12 81 SER A C 1
ATOM 584 O O . SER A 1 81 ? 5.322 -5.904 -8.148 1.00 95.12 81 SER A O 1
ATOM 586 N N . PHE A 1 82 ? 3.533 -6.715 -7.067 1.00 95.25 82 PHE A N 1
ATOM 587 C CA . PHE A 1 82 ? 3.536 -5.739 -5.978 1.00 95.25 82 PHE A CA 1
ATOM 588 C C . PHE A 1 82 ? 4.844 -5.804 -5.186 1.00 95.25 82 PHE A C 1
ATOM 590 O O . PHE A 1 82 ? 5.456 -4.777 -4.920 1.00 95.25 82 PHE A O 1
ATOM 597 N N . GLU A 1 83 ? 5.310 -7.015 -4.885 1.00 94.00 83 GLU A N 1
ATOM 598 C CA . GLU A 1 83 ? 6.572 -7.239 -4.181 1.00 94.00 83 GLU A CA 1
ATOM 599 C C . GLU A 1 83 ? 7.781 -6.828 -5.028 1.00 94.00 83 GLU A C 1
ATOM 601 O O . GLU A 1 83 ? 8.679 -6.169 -4.517 1.00 94.00 83 GLU A O 1
ATOM 606 N N . ALA A 1 84 ? 7.774 -7.111 -6.337 1.00 94.94 84 ALA A N 1
ATOM 607 C CA . ALA A 1 84 ? 8.820 -6.616 -7.231 1.00 94.94 84 ALA A CA 1
ATOM 608 C C . ALA A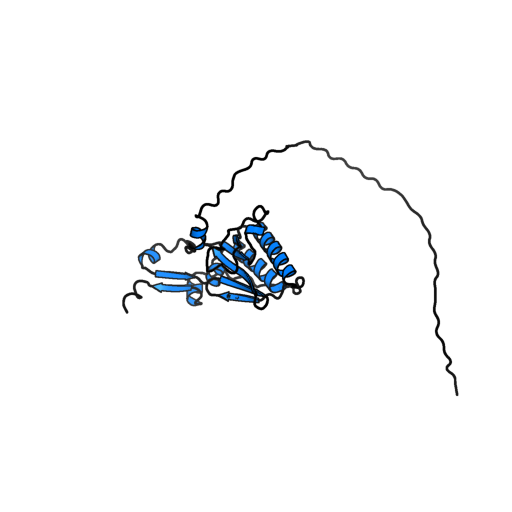 1 84 ? 8.871 -5.082 -7.265 1.00 94.94 84 ALA A C 1
ATOM 610 O O . ALA A 1 84 ? 9.955 -4.512 -7.163 1.00 94.94 84 ALA A O 1
ATOM 611 N N . LYS A 1 85 ? 7.713 -4.410 -7.382 1.00 94.56 85 LYS A N 1
ATOM 612 C CA . LYS A 1 85 ? 7.645 -2.939 -7.337 1.00 94.56 85 LYS A CA 1
ATOM 613 C C . LYS A 1 85 ? 8.151 -2.404 -5.994 1.00 94.56 85 LYS A C 1
ATOM 615 O O . LYS A 1 85 ? 8.902 -1.440 -5.983 1.00 94.56 85 LYS A O 1
ATOM 620 N N . LEU A 1 86 ? 7.799 -3.052 -4.885 1.00 94.81 86 LEU A N 1
ATOM 621 C CA . LEU A 1 86 ? 8.223 -2.655 -3.544 1.00 94.81 86 LEU A CA 1
ATOM 622 C C . LEU A 1 86 ? 9.735 -2.831 -3.317 1.00 94.81 86 LEU A C 1
ATOM 624 O O . LEU A 1 86 ? 10.368 -1.954 -2.739 1.00 94.81 86 LEU A O 1
ATOM 628 N N . SER A 1 87 ? 10.336 -3.920 -3.806 1.00 94.56 87 SER A N 1
ATOM 629 C CA . SER A 1 87 ? 11.789 -4.133 -3.732 1.00 94.56 87 SER A CA 1
ATOM 630 C C . SER A 1 87 ? 12.590 -3.150 -4.588 1.00 94.56 87 SER A C 1
ATOM 632 O O . SER A 1 87 ? 13.707 -2.803 -4.208 1.00 94.56 87 SER A O 1
ATOM 634 N N . LEU A 1 88 ? 12.037 -2.717 -5.726 1.00 93.56 88 LEU A N 1
ATOM 635 C CA . LEU A 1 88 ? 12.652 -1.729 -6.621 1.00 93.56 88 LEU A CA 1
ATOM 636 C C . LEU A 1 88 ? 12.412 -0.280 -6.186 1.00 93.56 88 LEU A C 1
ATOM 638 O O . LEU A 1 88 ? 13.064 0.612 -6.716 1.00 93.56 88 LEU A O 1
ATOM 642 N N . ALA A 1 89 ? 11.467 -0.038 -5.278 1.00 94.12 89 ALA A N 1
ATOM 643 C CA . ALA A 1 89 ? 11.129 1.305 -4.834 1.00 94.12 89 ALA A CA 1
ATOM 644 C C . ALA A 1 89 ? 12.248 1.936 -3.991 1.00 94.12 89 ALA A C 1
ATOM 646 O O . ALA A 1 89 ? 13.120 1.247 -3.449 1.00 94.12 89 ALA A O 1
ATOM 647 N N . ASP A 1 90 ? 12.161 3.255 -3.837 1.00 93.38 90 ASP A N 1
ATOM 648 C CA . ASP A 1 90 ? 13.023 4.020 -2.942 1.00 93.38 90 ASP A CA 1
ATOM 649 C C . ASP A 1 90 ? 12.860 3.555 -1.493 1.00 93.38 90 ASP A C 1
ATOM 651 O O . ASP A 1 90 ? 11.796 3.070 -1.085 1.00 93.38 90 ASP A O 1
ATOM 655 N N . ASP A 1 91 ? 13.900 3.756 -0.688 1.00 93.75 91 ASP A N 1
ATOM 656 C CA . ASP A 1 91 ? 13.889 3.352 0.717 1.00 93.75 91 ASP A CA 1
ATOM 657 C C . ASP A 1 91 ? 12.783 4.062 1.513 1.00 93.75 91 ASP A C 1
ATOM 659 O O . ASP A 1 91 ? 12.096 3.415 2.298 1.00 93.75 91 ASP A O 1
ATOM 663 N N . GLU A 1 92 ? 12.477 5.327 1.200 1.00 94.12 92 GLU A N 1
ATOM 664 C CA . GLU A 1 92 ? 11.338 6.035 1.802 1.00 94.12 92 GLU A CA 1
ATOM 665 C C . GLU A 1 92 ? 10.000 5.328 1.542 1.00 94.12 92 GLU A C 1
ATOM 667 O O . GLU A 1 92 ? 9.155 5.206 2.430 1.00 94.12 92 GLU A O 1
ATOM 672 N N . THR A 1 93 ? 9.794 4.826 0.321 1.00 94.69 93 THR A N 1
ATOM 673 C CA . THR A 1 93 ? 8.554 4.129 -0.042 1.00 94.69 93 THR A CA 1
ATOM 674 C C . THR A 1 93 ? 8.459 2.778 0.665 1.00 94.69 93 THR A C 1
ATOM 676 O O . THR A 1 93 ? 7.370 2.392 1.107 1.00 94.69 93 THR A O 1
ATOM 679 N N . LYS A 1 94 ? 9.589 2.076 0.828 1.00 95.06 94 LYS A N 1
ATOM 680 C CA . LYS A 1 94 ? 9.664 0.846 1.634 1.00 95.06 94 LYS A CA 1
ATOM 681 C C . LYS A 1 94 ? 9.337 1.128 3.098 1.00 95.06 94 LYS A C 1
ATOM 683 O O . LYS A 1 94 ? 8.581 0.363 3.697 1.00 95.06 94 LYS A O 1
ATOM 688 N N . ASP A 1 95 ? 9.829 2.231 3.652 1.00 94.94 95 ASP A N 1
ATOM 689 C CA . ASP A 1 95 ? 9.553 2.634 5.032 1.00 94.94 95 ASP A CA 1
ATOM 690 C C . ASP A 1 95 ? 8.075 2.987 5.231 1.00 94.94 95 ASP A C 1
ATOM 692 O O . ASP A 1 95 ? 7.454 2.528 6.193 1.00 94.94 95 ASP A O 1
ATOM 696 N N . PHE A 1 96 ? 7.463 3.727 4.298 1.00 95.38 96 PHE A N 1
ATOM 697 C CA . PHE A 1 96 ? 6.028 4.028 4.346 1.00 95.38 96 PHE A CA 1
ATOM 698 C C . PHE A 1 96 ? 5.180 2.761 4.317 1.00 95.38 96 PHE A C 1
ATOM 700 O O . PHE A 1 96 ? 4.273 2.608 5.138 1.00 95.38 96 PHE A O 1
ATOM 707 N N . TYR A 1 97 ? 5.493 1.833 3.411 1.00 95.69 97 TYR A N 1
ATOM 708 C CA . TYR A 1 97 ? 4.816 0.543 3.362 1.00 95.69 97 TYR A CA 1
ATOM 709 C C . TYR A 1 97 ? 4.989 -0.228 4.675 1.00 95.69 97 TYR A C 1
ATOM 711 O O . TYR A 1 97 ? 4.005 -0.706 5.235 1.00 95.69 97 TYR A O 1
ATOM 719 N N . THR A 1 98 ? 6.220 -0.330 5.181 1.00 95.00 98 THR A N 1
ATOM 720 C CA . THR A 1 98 ? 6.537 -1.092 6.398 1.00 95.00 98 THR A CA 1
ATOM 721 C C . THR A 1 98 ? 5.787 -0.526 7.597 1.00 95.00 98 THR A C 1
ATOM 723 O O . THR A 1 98 ? 5.225 -1.283 8.387 1.00 95.00 98 THR A O 1
ATOM 726 N N . SER A 1 99 ? 5.699 0.800 7.685 1.00 94.31 99 SER A N 1
ATOM 727 C CA . SER A 1 99 ? 4.968 1.501 8.737 1.00 94.31 99 SER A CA 1
ATOM 728 C C . SER A 1 99 ? 3.463 1.186 8.670 1.00 94.31 99 SER A C 1
ATOM 730 O O . SER A 1 99 ? 2.875 0.771 9.669 1.00 94.31 99 SER A O 1
ATOM 732 N N . ILE A 1 100 ? 2.850 1.268 7.481 1.00 94.88 100 ILE A N 1
ATOM 733 C CA . ILE A 1 100 ? 1.421 0.965 7.283 1.00 94.88 100 ILE A CA 1
ATOM 734 C C . ILE A 1 100 ? 1.117 -0.511 7.535 1.00 94.88 100 ILE A C 1
ATOM 736 O O . ILE A 1 100 ? 0.172 -0.837 8.250 1.00 94.88 100 ILE A O 1
ATOM 740 N N . ALA A 1 101 ? 1.924 -1.416 6.985 1.00 94.00 101 ALA A N 1
ATOM 741 C CA . ALA A 1 101 ? 1.744 -2.849 7.169 1.00 94.00 101 ALA A CA 1
ATOM 742 C C . ALA A 1 101 ? 1.906 -3.255 8.642 1.00 94.00 101 ALA A C 1
ATOM 744 O O . ALA A 1 101 ? 1.180 -4.127 9.119 1.00 94.00 101 ALA A O 1
ATOM 745 N N . THR A 1 102 ? 2.817 -2.606 9.370 1.00 93.88 102 THR A N 1
ATOM 746 C CA . THR A 1 102 ? 2.987 -2.793 10.814 1.00 93.88 102 THR A CA 1
ATOM 747 C C . THR A 1 102 ? 1.749 -2.337 11.578 1.00 93.88 102 THR A C 1
ATOM 749 O O . THR A 1 102 ? 1.216 -3.112 12.367 1.00 93.88 102 THR A O 1
ATOM 752 N N . PHE A 1 103 ? 1.241 -1.134 11.294 1.00 92.19 103 PHE A N 1
ATOM 753 C CA . PHE A 1 103 ? 0.034 -0.597 11.928 1.00 92.19 103 PHE A CA 1
ATOM 754 C C . PHE A 1 103 ? -1.184 -1.513 11.727 1.00 92.19 103 PHE A C 1
ATOM 756 O O . PHE A 1 103 ? -1.883 -1.864 12.677 1.00 92.19 103 PHE A O 1
ATOM 763 N N . VAL A 1 104 ? -1.394 -1.976 10.494 1.00 92.38 104 VAL A N 1
ATOM 764 C CA . VAL A 1 104 ? -2.489 -2.893 10.148 1.00 92.38 104 VAL A CA 1
ATOM 765 C C . VAL A 1 104 ? -2.338 -4.245 10.861 1.00 92.38 104 VAL A C 1
ATOM 767 O O . VAL A 1 104 ? -3.308 -4.770 11.410 1.00 92.38 104 VAL A O 1
ATOM 770 N N . LYS A 1 105 ? -1.125 -4.811 10.903 1.00 91.12 105 LYS A N 1
ATOM 771 C CA . LYS A 1 105 ? -0.865 -6.091 11.584 1.00 91.12 105 LYS A CA 1
ATOM 772 C C . LYS A 1 105 ? -0.977 -5.989 13.106 1.00 91.12 105 LYS A C 1
ATOM 774 O O . LYS A 1 105 ? -1.441 -6.941 13.730 1.00 91.12 105 LYS A O 1
ATOM 779 N N . ALA A 1 106 ? -0.596 -4.858 13.695 1.00 90.75 106 ALA A N 1
ATOM 780 C CA . ALA A 1 106 ? -0.711 -4.602 15.132 1.00 90.75 106 ALA A CA 1
ATOM 781 C C . ALA A 1 106 ? -2.173 -4.626 15.617 1.00 90.75 106 ALA A C 1
ATOM 783 O O . ALA A 1 106 ? -2.454 -5.055 16.735 1.00 90.75 106 ALA A O 1
ATOM 784 N N . ARG A 1 107 ? -3.114 -4.242 14.744 1.00 88.19 107 ARG A N 1
ATOM 785 C CA . ARG A 1 107 ? -4.569 -4.314 14.972 1.00 88.19 107 ARG A CA 1
ATOM 786 C C . ARG A 1 107 ? -5.162 -5.714 14.722 1.00 88.19 107 ARG A C 1
ATOM 788 O O . ARG A 1 107 ? -6.371 -5.891 14.779 1.00 88.19 107 ARG A O 1
ATOM 795 N N . GLY A 1 108 ? -4.333 -6.722 14.428 1.00 86.62 108 GLY A N 1
ATOM 796 C CA . GLY A 1 108 ? -4.778 -8.099 14.177 1.00 86.62 108 GLY A CA 1
ATOM 797 C C . GLY A 1 108 ? -5.457 -8.310 12.819 1.00 86.62 108 GLY A C 1
ATOM 798 O O . GLY A 1 108 ? -6.092 -9.341 12.598 1.00 86.62 108 GLY A O 1
ATOM 799 N N . VAL A 1 109 ? -5.324 -7.353 11.900 1.00 90.25 109 VAL A N 1
ATOM 800 C CA . VAL A 1 109 ? -5.989 -7.380 10.595 1.00 90.25 109 VAL A CA 1
ATOM 801 C C . VAL A 1 109 ? -5.152 -8.172 9.589 1.00 90.25 109 VAL A C 1
ATOM 803 O O . VAL A 1 109 ? -3.922 -8.073 9.547 1.00 90.25 109 VAL A O 1
ATOM 806 N N . LYS A 1 110 ? -5.812 -8.984 8.756 1.00 91.88 110 LYS A N 1
ATOM 807 C CA . LYS A 1 110 ? -5.128 -9.860 7.800 1.00 91.88 110 LYS A CA 1
ATOM 808 C C . LYS A 1 110 ? -4.784 -9.094 6.525 1.00 91.88 110 LYS A C 1
ATOM 810 O O . LYS A 1 110 ? -5.662 -8.550 5.861 1.00 91.88 110 LYS A O 1
ATOM 815 N N . ILE A 1 111 ? -3.513 -9.143 6.131 1.00 94.75 111 ILE A N 1
ATOM 816 C CA . ILE A 1 111 ? -3.053 -8.651 4.828 1.00 94.75 111 ILE A CA 1
ATOM 817 C C . ILE A 1 111 ? -2.950 -9.834 3.866 1.00 94.75 111 ILE A C 1
ATOM 819 O O . ILE A 1 111 ? -2.224 -10.795 4.119 1.00 94.75 111 ILE A O 1
ATOM 823 N N . GLN A 1 112 ? -3.682 -9.772 2.758 1.00 94.31 112 GLN A N 1
ATOM 824 C CA . GLN A 1 112 ? -3.645 -10.758 1.685 1.00 94.31 112 GLN A CA 1
ATOM 825 C C . GLN A 1 112 ? -2.974 -10.158 0.451 1.00 94.31 112 GLN A C 1
ATOM 827 O O . GLN A 1 112 ? -3.464 -9.195 -0.143 1.00 94.31 112 GLN A O 1
ATOM 832 N N . ARG A 1 113 ? -1.851 -10.751 0.042 1.00 94.00 113 ARG A N 1
ATOM 833 C CA . ARG A 1 113 ? -1.105 -10.327 -1.143 1.00 94.00 113 ARG A CA 1
ATOM 834 C C . ARG A 1 113 ? -1.699 -10.948 -2.405 1.00 94.00 113 ARG A C 1
ATOM 836 O O . ARG A 1 113 ? -1.976 -12.144 -2.463 1.00 94.00 113 ARG A O 1
ATOM 843 N N . SER A 1 114 ? -1.895 -10.114 -3.417 1.00 94.00 114 SER A N 1
ATOM 844 C CA . SER A 1 114 ? -2.194 -10.488 -4.797 1.00 94.00 114 SER A CA 1
ATOM 845 C C . SER A 1 114 ? -1.056 -10.002 -5.698 1.00 94.00 114 SER A C 1
ATOM 847 O O . SER A 1 114 ? -0.193 -9.237 -5.267 1.00 94.00 114 SER A O 1
ATOM 849 N N . TRP A 1 115 ? -1.048 -10.411 -6.969 1.00 94.38 115 TRP A N 1
ATOM 850 C CA . TRP A 1 115 ? 0.041 -10.078 -7.888 1.00 94.38 115 TRP A CA 1
ATOM 851 C C . TRP A 1 115 ? 0.266 -8.567 -8.011 1.00 94.38 115 TRP A C 1
ATOM 853 O O . TRP A 1 115 ? 1.403 -8.126 -7.995 1.00 94.38 115 TRP A O 1
ATOM 863 N N . LYS A 1 116 ? -0.798 -7.757 -8.100 1.00 94.25 116 LYS A N 1
ATOM 864 C CA . LYS A 1 116 ? -0.701 -6.298 -8.326 1.00 94.25 116 LYS A CA 1
ATOM 865 C C . LYS A 1 116 ? -0.986 -5.427 -7.107 1.00 94.25 116 LYS A C 1
ATOM 867 O O . LYS A 1 116 ? -0.843 -4.210 -7.197 1.00 94.25 116 LYS A O 1
ATOM 872 N N . LYS A 1 117 ? -1.490 -6.012 -6.028 1.00 94.81 117 LYS A N 1
ATOM 873 C CA . LYS A 1 117 ? -2.044 -5.270 -4.897 1.00 94.81 117 LYS A CA 1
ATOM 874 C C . LYS A 1 117 ? -2.020 -6.109 -3.640 1.00 94.81 117 LYS A C 1
ATOM 876 O O . LYS A 1 117 ? -2.090 -7.333 -3.721 1.00 94.81 117 LYS A O 1
ATOM 881 N N . GLU A 1 118 ? -2.026 -5.445 -2.503 1.00 96.06 118 GLU A N 1
ATOM 882 C CA . GLU A 1 118 ? -2.326 -6.078 -1.227 1.00 96.06 118 GLU A CA 1
ATOM 883 C C . GLU A 1 118 ? -3.667 -5.594 -0.719 1.00 96.06 118 GLU A C 1
ATOM 885 O O . GLU A 1 118 ? -4.046 -4.444 -0.918 1.00 96.06 118 GLU A O 1
ATOM 890 N N . ARG A 1 119 ? -4.405 -6.495 -0.090 1.00 95.62 119 ARG A N 1
ATOM 891 C CA . ARG A 1 119 ? -5.728 -6.225 0.449 1.00 95.62 119 ARG A CA 1
ATOM 892 C C . ARG A 1 119 ? -5.715 -6.444 1.945 1.00 95.62 119 ARG A C 1
ATOM 894 O O . ARG A 1 119 ? -5.185 -7.445 2.421 1.00 95.62 119 ARG A O 1
ATOM 901 N N . VAL A 1 120 ? -6.312 -5.511 2.662 1.00 95.75 120 VAL A N 1
ATOM 902 C CA . VAL A 1 120 ? -6.439 -5.514 4.112 1.00 95.75 120 VAL A CA 1
ATOM 903 C C . VAL A 1 120 ? -7.865 -5.914 4.446 1.00 95.75 120 VAL A C 1
ATOM 905 O O . VAL A 1 120 ? -8.807 -5.164 4.186 1.00 95.75 120 VAL A O 1
ATOM 908 N N . TYR A 1 121 ? -8.009 -7.113 4.996 1.00 93.06 121 TYR A N 1
ATOM 909 C CA . TYR A 1 121 ? -9.293 -7.698 5.350 1.00 93.06 121 TYR A CA 1
ATOM 910 C C . TYR A 1 121 ? -9.451 -7.775 6.858 1.00 93.06 121 TYR A C 1
ATOM 912 O O . TYR A 1 121 ? -8.590 -8.320 7.556 1.00 93.06 121 TYR A O 1
ATOM 920 N N . LEU A 1 122 ? -10.609 -7.331 7.330 1.00 89.31 122 LEU A N 1
ATOM 921 C CA . LEU A 1 122 ? -11.082 -7.602 8.677 1.00 89.31 122 LEU A CA 1
ATOM 922 C C . LEU A 1 122 ? -12.302 -8.517 8.568 1.00 89.31 122 LEU A C 1
ATOM 924 O O . LEU A 1 122 ? -13.376 -8.119 8.112 1.00 89.31 122 LEU A O 1
ATOM 928 N N . GLY A 1 123 ? -12.113 -9.785 8.930 1.00 86.94 123 GLY A N 1
ATOM 929 C CA . GLY A 1 123 ? -13.127 -10.815 8.730 1.00 86.94 123 GLY A CA 1
ATOM 930 C C . GLY A 1 123 ? -13.482 -10.978 7.249 1.00 86.94 123 GLY A C 1
ATOM 931 O O . GLY A 1 123 ? -12.674 -11.475 6.466 1.00 86.94 123 GLY A O 1
ATOM 932 N N . ARG A 1 124 ? -14.704 -10.580 6.882 1.00 87.31 124 ARG A N 1
ATOM 933 C CA . ARG A 1 124 ? -15.270 -10.705 5.524 1.00 87.31 124 ARG A CA 1
ATOM 934 C C . ARG A 1 124 ? -15.200 -9.406 4.717 1.00 87.31 124 ARG A C 1
ATOM 936 O O . ARG A 1 124 ? -15.388 -9.443 3.506 1.00 87.31 124 ARG A O 1
ATOM 943 N N . ASN A 1 125 ? -14.912 -8.286 5.377 1.00 91.50 125 ASN A N 1
ATOM 944 C CA . ASN A 1 125 ? -14.997 -6.957 4.786 1.00 91.50 125 ASN A CA 1
ATOM 945 C C . ASN A 1 125 ? -13.606 -6.472 4.354 1.00 91.50 125 ASN A C 1
ATOM 947 O O . ASN A 1 125 ? -12.610 -6.687 5.055 1.00 91.50 125 ASN A O 1
ATOM 951 N N . LEU A 1 126 ? -13.539 -5.821 3.191 1.00 93.88 126 LEU A N 1
ATOM 952 C CA . LEU A 1 126 ? -12.331 -5.175 2.683 1.00 93.88 126 LEU A CA 1
ATOM 953 C C . LEU A 1 126 ? -12.262 -3.744 3.221 1.00 93.88 126 LEU A C 1
ATOM 955 O O . LEU A 1 126 ? -13.160 -2.955 2.966 1.00 93.88 126 LEU A O 1
ATOM 959 N N . PHE A 1 127 ? -11.187 -3.411 3.932 1.00 93.94 127 PHE A N 1
ATOM 960 C CA . PHE A 1 127 ? -11.002 -2.079 4.521 1.00 93.94 127 PHE A CA 1
ATOM 961 C C . PHE A 1 127 ? -10.093 -1.206 3.672 1.00 93.94 127 PHE A C 1
ATOM 963 O O . PHE A 1 127 ? -10.379 -0.040 3.413 1.00 93.94 127 PHE A O 1
ATOM 970 N N . ALA A 1 128 ? -8.977 -1.778 3.226 1.00 96.00 128 ALA A N 1
ATOM 971 C CA . ALA A 1 128 ? -8.010 -1.046 2.437 1.00 96.00 128 ALA A CA 1
ATOM 972 C C . ALA A 1 128 ? -7.374 -1.925 1.368 1.00 96.00 128 ALA A C 1
ATOM 974 O O . ALA A 1 128 ? -7.210 -3.135 1.524 1.00 96.00 128 ALA A O 1
ATOM 975 N N . THR A 1 129 ? -6.971 -1.297 0.275 1.00 96.38 129 THR A N 1
ATOM 976 C CA . THR A 1 129 ? -6.196 -1.917 -0.789 1.00 96.38 129 THR A CA 1
ATOM 977 C C . THR A 1 129 ? -4.951 -1.082 -1.047 1.00 96.38 129 THR A C 1
ATOM 979 O O . THR A 1 129 ? -5.039 0.071 -1.459 1.00 96.38 129 THR A O 1
ATOM 982 N N . LEU A 1 130 ? -3.779 -1.679 -0.849 1.00 96.88 130 LEU A N 1
ATOM 983 C CA . LEU A 1 130 ? -2.500 -1.073 -1.181 1.00 96.88 130 LEU A CA 1
ATOM 984 C C . LEU A 1 130 ? -2.166 -1.385 -2.637 1.00 96.88 130 LEU A C 1
ATOM 986 O O . LEU A 1 130 ? -2.182 -2.539 -3.079 1.00 96.88 130 LEU A O 1
ATOM 990 N N . VAL A 1 131 ? -1.852 -0.341 -3.390 1.00 96.19 131 VAL A N 1
ATOM 991 C CA . VAL A 1 131 ? -1.507 -0.400 -4.810 1.00 96.19 131 VAL A CA 1
ATOM 992 C C . VAL A 1 131 ? -0.340 0.532 -5.089 1.00 96.19 131 VAL A C 1
ATOM 994 O O . VAL A 1 131 ? -0.158 1.541 -4.421 1.00 96.19 131 VAL A O 1
ATOM 997 N N . PHE A 1 132 ? 0.439 0.220 -6.115 1.00 95.44 132 PHE A N 1
ATOM 998 C CA . PHE A 1 132 ? 1.339 1.205 -6.704 1.00 95.44 132 PHE A CA 1
ATOM 999 C C . PHE A 1 132 ? 0.590 1.959 -7.796 1.00 95.44 132 PHE A C 1
ATOM 1001 O O . PHE A 1 132 ? -0.069 1.316 -8.610 1.00 95.44 132 PHE A O 1
ATOM 1008 N N . LYS A 1 133 ? 0.707 3.290 -7.806 1.00 91.56 133 LYS A N 1
ATOM 1009 C CA . LYS A 1 133 ? 0.299 4.149 -8.924 1.00 91.56 133 LYS A CA 1
ATOM 1010 C C . LYS A 1 133 ? 1.571 4.765 -9.506 1.00 91.56 133 LYS A C 1
ATOM 1012 O O . LYS A 1 133 ? 2.146 5.693 -8.929 1.00 91.56 133 LYS A O 1
ATOM 1017 N N . GLY A 1 134 ? 2.056 4.173 -10.598 1.00 89.50 134 GLY A N 1
ATOM 1018 C CA . GLY A 1 134 ? 3.399 4.440 -11.123 1.00 89.50 134 GLY A CA 1
ATOM 1019 C C . GLY A 1 134 ? 4.484 3.919 -10.171 1.00 89.50 134 GLY A C 1
ATOM 1020 O O . GLY A 1 134 ? 4.499 2.728 -9.850 1.00 89.50 134 GLY A O 1
ATOM 1021 N N . ALA A 1 135 ? 5.368 4.810 -9.708 1.00 89.00 135 ALA A N 1
ATOM 1022 C CA . ALA A 1 135 ? 6.450 4.492 -8.765 1.00 89.00 135 ALA A CA 1
ATOM 1023 C C . ALA A 1 135 ? 6.048 4.597 -7.280 1.00 89.00 135 ALA A C 1
ATOM 1025 O O . ALA A 1 135 ? 6.717 4.038 -6.417 1.00 89.00 135 ALA A O 1
ATOM 1026 N N . ARG A 1 136 ? 4.958 5.308 -6.962 1.00 93.00 136 ARG A N 1
ATOM 1027 C CA . ARG A 1 136 ? 4.583 5.618 -5.574 1.00 93.00 136 ARG A CA 1
ATOM 1028 C C . ARG A 1 136 ? 3.517 4.677 -5.033 1.00 93.00 136 ARG A C 1
ATOM 1030 O O . ARG A 1 136 ? 2.632 4.231 -5.768 1.00 93.00 136 ARG A O 1
ATOM 1037 N N . LEU A 1 137 ? 3.579 4.437 -3.725 1.00 95.94 137 LEU A N 1
ATOM 1038 C CA . LEU A 1 137 ? 2.557 3.701 -2.991 1.00 95.94 137 LEU A CA 1
ATOM 1039 C C . LEU A 1 137 ? 1.288 4.554 -2.844 1.00 95.94 137 LEU A C 1
ATOM 1041 O O . LEU A 1 137 ? 1.342 5.749 -2.551 1.00 95.94 137 LEU A O 1
ATOM 1045 N N . ALA A 1 138 ? 0.134 3.931 -3.034 1.00 96.25 138 ALA A N 1
ATOM 1046 C CA . ALA A 1 138 ? -1.174 4.516 -2.805 1.00 96.25 138 ALA A CA 1
ATOM 1047 C C . ALA A 1 138 ? -2.058 3.525 -2.041 1.00 96.25 138 ALA A C 1
ATOM 1049 O O . ALA A 1 138 ? -1.940 2.306 -2.194 1.00 96.25 138 ALA A O 1
ATOM 1050 N N . VAL A 1 139 ? -2.941 4.059 -1.207 1.00 97.19 139 VAL A N 1
ATOM 1051 C CA . VAL A 1 139 ? -3.860 3.282 -0.375 1.00 97.19 139 VAL A CA 1
ATOM 1052 C C . VAL A 1 139 ? -5.272 3.681 -0.755 1.00 97.19 139 VAL A C 1
ATOM 1054 O O . VAL A 1 139 ? -5.633 4.849 -0.651 1.00 97.19 139 VAL A O 1
ATOM 1057 N N . ALA A 1 140 ? -6.047 2.717 -1.233 1.00 96.81 140 ALA A N 1
ATOM 1058 C CA . ALA A 1 140 ? -7.477 2.866 -1.438 1.00 96.81 140 ALA A CA 1
ATOM 1059 C C . ALA A 1 140 ? -8.204 2.406 -0.172 1.00 96.81 140 ALA A C 1
ATOM 1061 O O . ALA A 1 140 ? -7.906 1.323 0.328 1.00 96.81 140 ALA A O 1
ATOM 1062 N N . LEU A 1 141 ? -9.129 3.210 0.334 1.00 96.50 141 LEU A N 1
ATOM 1063 C CA . LEU A 1 141 ? -9.889 2.992 1.560 1.00 96.50 141 LEU A CA 1
ATOM 1064 C C . LEU A 1 141 ? -11.366 2.767 1.220 1.00 96.50 141 LEU A C 1
ATOM 1066 O O . LEU A 1 141 ? -11.885 3.353 0.268 1.00 96.50 141 LEU A O 1
ATOM 1070 N N . ALA A 1 142 ? -12.034 1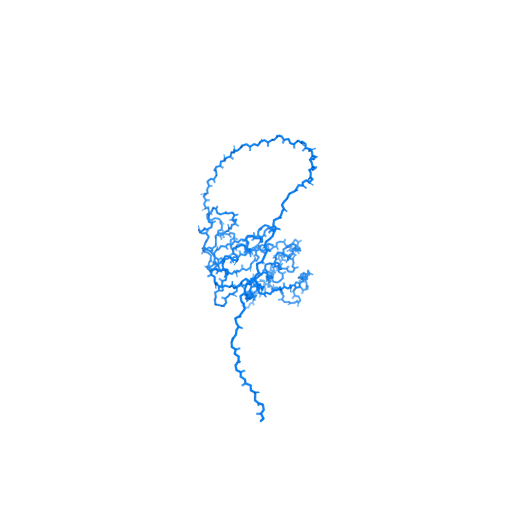.916 1.997 1.00 95.50 142 ALA A N 1
ATOM 1071 C CA . ALA A 1 142 ? -13.480 1.685 1.940 1.00 95.50 142 ALA A CA 1
ATOM 1072 C C . ALA A 1 142 ? -14.250 2.782 2.698 1.00 95.50 142 ALA A C 1
ATOM 1074 O O . ALA A 1 142 ? -14.983 2.501 3.639 1.00 95.50 142 ALA A O 1
ATOM 1075 N N . LEU A 1 143 ? -14.008 4.036 2.319 1.00 94.31 143 LEU A N 1
ATOM 1076 C CA . LEU A 1 143 ? -14.678 5.226 2.842 1.00 94.31 143 LEU A CA 1
ATOM 1077 C C . LEU A 1 143 ? -15.314 5.986 1.689 1.00 94.31 143 LEU A C 1
ATOM 1079 O O . LEU A 1 143 ? -14.748 6.004 0.593 1.00 94.31 143 LEU A O 1
ATOM 1083 N N . ASP A 1 144 ? -16.441 6.641 1.948 1.00 92.69 144 ASP A N 1
ATOM 1084 C CA . ASP A 1 144 ? -17.131 7.419 0.932 1.00 92.69 144 ASP A CA 1
ATOM 1085 C C . ASP A 1 144 ? -16.425 8.765 0.704 1.00 92.69 144 ASP A C 1
ATOM 1087 O O . ASP A 1 144 ? -16.333 9.584 1.618 1.00 92.69 144 ASP A O 1
ATOM 1091 N N . PRO A 1 145 ? -15.925 9.044 -0.516 1.00 91.75 145 PRO A N 1
ATOM 1092 C CA . PRO A 1 145 ? -15.147 10.253 -0.787 1.00 91.75 145 PRO A CA 1
ATOM 1093 C C . PRO A 1 145 ? -15.942 11.538 -0.531 1.00 91.75 145 PRO A C 1
ATOM 1095 O O . PRO A 1 145 ? -15.357 12.529 -0.104 1.00 91.75 145 PRO A O 1
ATOM 1098 N N . LYS A 1 146 ? -17.267 11.496 -0.720 1.00 91.88 146 LYS A N 1
ATOM 1099 C CA . LYS A 1 146 ? -18.181 12.632 -0.532 1.00 91.88 146 LYS A CA 1
ATOM 1100 C C . LYS A 1 146 ? -18.230 13.138 0.908 1.00 91.88 146 LYS A C 1
ATOM 1102 O O . LYS A 1 146 ? -18.368 14.333 1.126 1.00 91.88 146 LYS A O 1
ATOM 1107 N N . GLU A 1 147 ? -18.084 12.249 1.891 1.00 90.81 147 GLU A N 1
ATOM 1108 C CA . GLU A 1 147 ? -18.099 12.625 3.313 1.00 90.81 147 GLU A CA 1
ATOM 1109 C C . GLU A 1 147 ? -16.844 13.402 3.723 1.00 90.81 147 GLU A C 1
ATOM 1111 O O . GLU A 1 147 ? -16.847 14.146 4.701 1.00 90.81 147 GLU A O 1
ATOM 1116 N N . TYR A 1 148 ? -15.760 13.235 2.964 1.00 90.69 148 TYR A N 1
ATOM 1117 C CA . TYR A 1 148 ? -14.464 13.839 3.245 1.00 90.69 148 TYR A CA 1
ATOM 1118 C C . TYR A 1 148 ? -14.125 14.983 2.282 1.00 90.69 148 TYR A C 1
ATOM 1120 O O . TYR A 1 148 ? -13.014 15.522 2.349 1.00 90.69 148 TYR A O 1
ATOM 1128 N N . GLU A 1 149 ? -15.049 15.386 1.405 1.00 89.81 149 GLU A N 1
ATOM 1129 C CA . GLU A 1 149 ? -14.892 16.577 0.568 1.00 89.81 149 GLU A CA 1
ATOM 1130 C C . GLU A 1 149 ? -14.702 17.822 1.448 1.00 89.81 149 GLU A C 1
ATOM 1132 O O . GLU A 1 149 ? -15.352 17.998 2.473 1.00 89.81 149 GLU A O 1
ATOM 1137 N N . GLY A 1 150 ? -13.719 18.659 1.107 1.00 87.31 150 GLY A N 1
ATOM 1138 C CA . GLY A 1 150 ? -13.348 19.821 1.928 1.00 87.31 150 GLY A CA 1
ATOM 1139 C C . GLY A 1 150 ? -12.576 19.496 3.216 1.00 87.31 150 GLY A C 1
ATOM 1140 O O . GLY A 1 150 ? -12.141 20.410 3.914 1.00 87.31 150 GLY A O 1
ATOM 1141 N N . SER A 1 151 ? -12.330 18.219 3.530 1.00 92.56 151 SER A N 1
ATOM 1142 C CA . SER A 1 151 ? -11.474 17.851 4.661 1.00 92.56 151 SER A CA 1
ATOM 1143 C C . SER A 1 151 ? -9.990 18.153 4.396 1.00 92.56 151 SER A C 1
ATOM 1145 O O . SER A 1 151 ? -9.541 18.408 3.274 1.00 92.56 151 SER A O 1
ATOM 1147 N N . LYS A 1 152 ? -9.169 18.043 5.447 1.00 92.69 152 LYS A N 1
ATOM 1148 C CA . LYS A 1 152 ? -7.704 18.189 5.358 1.00 92.69 152 LYS A CA 1
ATOM 1149 C C . LYS A 1 152 ? -7.021 17.124 4.481 1.00 92.69 152 LYS A C 1
ATOM 1151 O O . LYS A 1 152 ? -5.838 17.253 4.152 1.00 92.69 152 LYS A O 1
ATOM 1156 N N . TYR A 1 153 ? -7.718 16.045 4.130 1.00 93.69 153 TYR A N 1
ATOM 1157 C CA . TYR A 1 153 ? -7.154 14.931 3.379 1.00 93.69 153 TYR A CA 1
ATOM 1158 C C . TYR A 1 153 ? -7.247 15.206 1.875 1.00 93.69 153 TYR A C 1
ATOM 1160 O O . TYR A 1 153 ? -8.335 15.387 1.346 1.00 93.69 153 TYR A O 1
ATOM 1168 N N . LYS A 1 154 ? -6.123 15.180 1.138 1.00 92.62 154 LYS A N 1
ATOM 1169 C CA . LYS A 1 154 ? -6.210 15.108 -0.338 1.00 92.62 154 LYS A CA 1
ATOM 1170 C C . LYS A 1 154 ? -6.312 13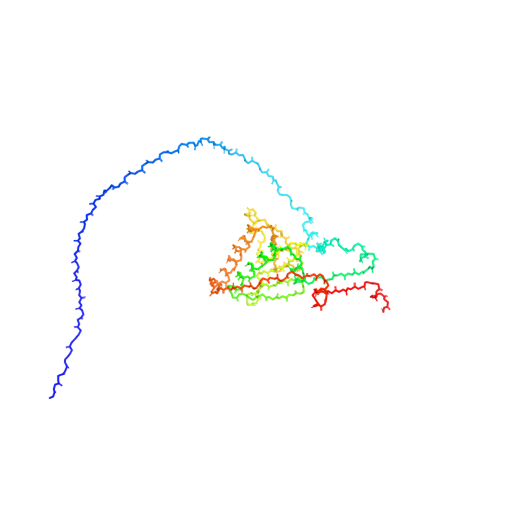.654 -0.780 1.00 92.62 154 LYS A C 1
ATOM 1172 O O . LYS A 1 154 ? -5.365 12.898 -0.538 1.00 92.62 154 LYS A O 1
ATOM 1177 N N . PHE A 1 155 ? -7.399 13.321 -1.457 1.00 94.56 155 PHE A N 1
ATOM 1178 C CA . PHE A 1 155 ? -7.686 12.012 -2.030 1.00 94.56 155 PHE A CA 1
ATOM 1179 C C . PHE A 1 155 ? -8.156 12.156 -3.483 1.00 94.56 155 PHE A C 1
ATOM 1181 O O . PHE A 1 155 ? -8.372 13.259 -3.979 1.00 94.56 155 PHE A O 1
ATOM 1188 N N . THR A 1 156 ? -8.273 11.026 -4.167 1.00 93.88 156 THR A N 1
ATOM 1189 C CA . THR A 1 156 ? -8.866 10.902 -5.498 1.00 93.88 156 THR A CA 1
ATOM 1190 C C . THR A 1 156 ? -10.058 9.963 -5.393 1.00 93.88 156 THR A C 1
ATOM 1192 O O . THR A 1 156 ? -9.912 8.861 -4.860 1.00 93.88 156 THR A O 1
ATOM 1195 N N . ASP A 1 157 ? -11.212 10.385 -5.901 1.00 94.81 157 ASP A N 1
ATOM 1196 C CA . ASP A 1 157 ? -12.394 9.531 -6.001 1.00 94.81 157 ASP A CA 1
ATOM 1197 C C . ASP A 1 157 ? -12.227 8.512 -7.144 1.00 94.81 157 ASP A C 1
ATOM 1199 O O . ASP A 1 157 ? -11.948 8.870 -8.290 1.00 94.81 157 ASP A O 1
ATOM 1203 N N . LEU A 1 158 ? -12.369 7.229 -6.812 1.00 92.25 158 LEU A N 1
ATOM 1204 C CA . LEU A 1 158 ? -12.322 6.082 -7.717 1.00 92.25 158 LEU A CA 1
ATOM 1205 C C . LEU A 1 158 ? -13.620 5.260 -7.716 1.00 92.25 158 LEU A C 1
ATOM 1207 O O . LEU A 1 158 ? -13.624 4.144 -8.241 1.00 92.25 158 LEU A O 1
ATOM 1211 N N . SER A 1 159 ? -14.718 5.792 -7.177 1.00 89.56 159 SER A N 1
ATOM 1212 C CA . SER A 1 159 ? -16.037 5.142 -7.145 1.00 89.56 159 SER A CA 1
ATOM 1213 C C . SER A 1 159 ? -16.516 4.679 -8.529 1.00 89.56 159 SER A C 1
ATOM 1215 O O . SER A 1 159 ? -17.092 3.601 -8.667 1.00 89.56 159 SER A O 1
ATOM 1217 N N . GLY A 1 160 ? -16.185 5.426 -9.589 1.00 88.56 160 GLY A N 1
ATOM 1218 C CA . GLY A 1 160 ? -16.502 5.066 -10.977 1.00 88.56 160 GLY A CA 1
ATOM 1219 C C . GLY A 1 160 ? -15.697 3.889 -11.554 1.00 88.56 160 GLY A C 1
ATOM 1220 O O . GLY A 1 160 ? -15.999 3.403 -12.646 1.00 88.56 160 GLY A O 1
ATOM 1221 N N . VAL A 1 161 ? -14.662 3.403 -10.862 1.00 92.38 161 VAL A N 1
ATOM 1222 C CA . VAL A 1 161 ? -13.773 2.348 -11.364 1.00 92.38 161 VAL A CA 1
ATOM 1223 C C . VAL A 1 161 ? -14.125 1.008 -10.725 1.00 92.38 161 VAL A C 1
ATOM 1225 O O . VAL A 1 161 ? -13.850 0.775 -9.554 1.00 92.38 161 VAL A O 1
ATOM 1228 N N . LYS A 1 162 ? -14.604 0.048 -11.531 1.00 91.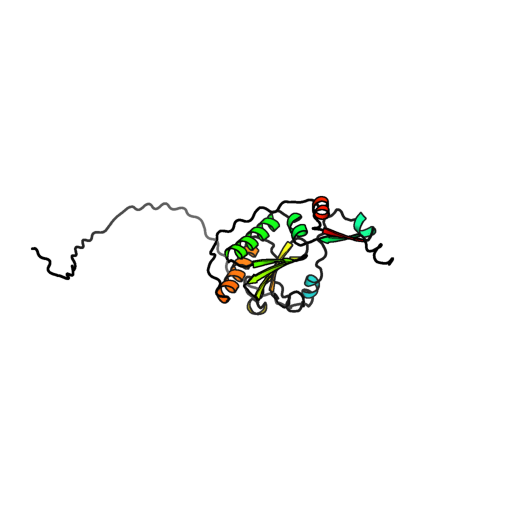25 162 LYS A N 1
ATOM 1229 C CA . LYS A 1 162 ? -15.017 -1.303 -11.075 1.00 91.25 162 LYS A CA 1
ATOM 1230 C C . LYS A 1 162 ? -14.006 -2.003 -10.156 1.00 91.25 162 LYS A C 1
ATOM 1232 O O . LYS A 1 162 ? -14.385 -2.710 -9.232 1.00 91.25 162 LYS A O 1
ATOM 1237 N N . ARG A 1 163 ? -12.702 -1.820 -10.402 1.00 89.38 163 ARG A N 1
ATOM 1238 C CA . ARG A 1 163 ? -11.620 -2.416 -9.593 1.00 89.38 163 ARG A CA 1
ATOM 1239 C C . ARG A 1 163 ? -11.590 -1.900 -8.147 1.00 89.38 163 ARG A C 1
ATOM 1241 O O . ARG A 1 163 ? -11.090 -2.622 -7.282 1.00 89.38 163 ARG A O 1
ATOM 1248 N N . PHE A 1 164 ? -12.052 -0.674 -7.934 1.00 92.31 164 PHE A N 1
ATOM 1249 C CA . PHE A 1 164 ? -12.041 0.063 -6.674 1.00 92.31 164 PHE A CA 1
ATOM 1250 C C . PHE A 1 164 ? -13.458 0.326 -6.151 1.00 92.31 164 PHE A C 1
ATOM 1252 O O . PHE A 1 164 ? -13.618 1.128 -5.245 1.00 92.31 164 PHE A O 1
ATOM 1259 N N . ALA A 1 165 ? -14.470 -0.386 -6.659 1.00 91.06 165 ALA A N 1
ATOM 1260 C CA . ALA A 1 165 ? -15.852 -0.237 -6.203 1.00 91.06 165 ALA A CA 1
ATOM 1261 C C . ALA A 1 165 ? -16.002 -0.462 -4.685 1.00 91.06 165 ALA A C 1
ATOM 1263 O O . ALA A 1 165 ? -16.773 0.227 -4.036 1.00 91.06 165 ALA A O 1
ATOM 1264 N N . GLU A 1 166 ? -15.225 -1.389 -4.114 1.00 91.56 166 GLU A N 1
ATOM 1265 C CA . GLU A 1 166 ? -15.195 -1.658 -2.666 1.00 91.56 166 GLU A CA 1
ATOM 1266 C C . GLU A 1 166 ? -14.332 -0.659 -1.872 1.00 91.56 166 GLU A C 1
ATOM 1268 O O . GLU A 1 166 ? -14.445 -0.585 -0.655 1.00 91.56 166 GLU A O 1
ATOM 1273 N N . THR A 1 167 ? -13.432 0.078 -2.529 1.00 94.19 167 THR A N 1
ATOM 1274 C CA . THR A 1 167 ? -12.523 1.039 -1.881 1.00 94.19 167 THR A CA 1
ATOM 1275 C C . THR A 1 167 ? -12.420 2.314 -2.727 1.00 94.19 167 THR A C 1
ATOM 1277 O O . THR A 1 167 ? -11.434 2.474 -3.460 1.00 94.19 167 THR A O 1
ATOM 1280 N N . PRO A 1 168 ? -13.447 3.179 -2.699 1.00 94.94 168 PRO A N 1
ATOM 1281 C CA . PRO A 1 168 ? -13.563 4.295 -3.632 1.00 94.94 168 PRO A CA 1
ATOM 1282 C C . PRO A 1 168 ? -12.624 5.469 -3.314 1.00 94.94 168 PRO A C 1
ATOM 1284 O O . PRO A 1 168 ? -12.250 6.198 -4.228 1.00 94.94 168 PRO A O 1
ATOM 1287 N N . MET A 1 169 ? -12.172 5.648 -2.071 1.00 95.62 169 MET A N 1
ATOM 1288 C CA . MET A 1 169 ? -11.300 6.769 -1.694 1.00 95.62 169 MET A CA 1
ATOM 1289 C C . MET A 1 169 ? -9.814 6.397 -1.820 1.00 95.62 169 MET A C 1
ATOM 1291 O O . MET A 1 169 ? -9.304 5.604 -1.034 1.00 95.62 169 MET A O 1
ATOM 1295 N N . LEU A 1 170 ? -9.072 6.982 -2.769 1.00 95.94 170 LEU A N 1
ATOM 1296 C CA . LEU A 1 170 ? -7.632 6.729 -2.941 1.00 95.94 170 LEU A CA 1
ATOM 1297 C C . LEU A 1 170 ? -6.767 7.860 -2.375 1.00 95.94 170 LEU A C 1
ATOM 1299 O O . LEU A 1 170 ? -6.896 9.013 -2.774 1.00 95.94 170 LEU A O 1
ATOM 1303 N N . ILE A 1 171 ? -5.777 7.516 -1.553 1.00 96.19 171 ILE A N 1
ATOM 1304 C CA . ILE A 1 171 ? -4.750 8.443 -1.069 1.00 96.19 171 ILE A CA 1
ATOM 1305 C C . ILE A 1 171 ? -3.381 8.033 -1.609 1.00 96.19 171 ILE A C 1
ATOM 1307 O O . ILE A 1 171 ? -2.884 6.935 -1.353 1.00 96.19 171 ILE A O 1
ATOM 1311 N N . LYS A 1 172 ? -2.732 8.947 -2.338 1.00 96.06 172 LYS A N 1
ATOM 1312 C CA . LYS A 1 172 ? -1.347 8.783 -2.799 1.00 96.06 172 LYS A CA 1
ATOM 1313 C C . LYS A 1 172 ? -0.376 9.164 -1.684 1.00 96.06 172 LYS A C 1
ATOM 1315 O O . LYS A 1 172 ? -0.444 10.270 -1.142 1.00 96.06 172 LYS A O 1
ATOM 1320 N N . ILE A 1 173 ? 0.556 8.271 -1.365 1.00 96.25 173 ILE A N 1
ATOM 1321 C CA . ILE A 1 173 ? 1.553 8.507 -0.325 1.00 96.25 173 ILE A CA 1
ATOM 1322 C C . ILE A 1 173 ? 2.767 9.167 -0.965 1.00 96.25 173 ILE A C 1
ATOM 1324 O O . ILE A 1 173 ? 3.490 8.570 -1.760 1.00 96.25 173 ILE A O 1
ATOM 1328 N N . THR A 1 174 ? 2.961 10.436 -0.628 1.00 92.88 174 THR A N 1
ATOM 1329 C CA . THR A 1 174 ? 4.113 11.229 -1.071 1.00 92.88 174 THR A CA 1
ATOM 1330 C C . THR A 1 174 ? 5.021 11.642 0.078 1.00 92.88 174 THR A C 1
ATOM 1332 O O . THR A 1 174 ? 6.154 12.026 -0.171 1.00 92.88 174 THR A O 1
ATOM 1335 N N . SER A 1 175 ? 4.536 11.603 1.321 1.00 95.06 175 SER A N 1
ATOM 1336 C CA . SER A 1 175 ? 5.269 12.090 2.489 1.00 95.06 175 SER A CA 1
ATOM 1337 C C . SER A 1 175 ? 4.802 11.420 3.779 1.00 95.06 175 SER A C 1
ATOM 1339 O O . SER A 1 175 ? 3.704 10.860 3.849 1.00 95.06 175 SER A O 1
ATOM 1341 N N . LYS A 1 176 ? 5.593 11.572 4.849 1.00 95.38 176 LYS A N 1
ATOM 1342 C CA . LYS A 1 176 ? 5.248 11.113 6.209 1.00 95.38 176 LYS A CA 1
ATOM 1343 C C . LYS A 1 176 ? 3.902 11.667 6.697 1.00 95.38 176 LYS A C 1
ATOM 1345 O O . LYS A 1 176 ? 3.159 10.960 7.370 1.00 95.38 176 LYS A O 1
ATOM 1350 N N . ARG A 1 177 ? 3.542 12.905 6.321 1.00 94.69 177 ARG A N 1
ATOM 1351 C CA . ARG A 1 177 ? 2.232 13.503 6.655 1.00 94.69 177 ARG A CA 1
ATOM 1352 C C . ARG A 1 177 ? 1.078 12.699 6.046 1.00 94.69 177 ARG A C 1
ATOM 1354 O O . ARG A 1 177 ? 0.081 12.477 6.719 1.00 94.69 177 ARG A O 1
ATOM 1361 N N . ARG A 1 178 ? 1.227 12.217 4.807 1.00 94.94 178 ARG A N 1
ATOM 1362 C CA . ARG A 1 178 ? 0.213 11.371 4.153 1.00 94.94 178 ARG A CA 1
ATOM 1363 C C . ARG A 1 178 ? 0.026 10.042 4.871 1.00 94.94 178 ARG A C 1
ATOM 1365 O O . ARG A 1 178 ? -1.103 9.591 4.993 1.00 94.94 178 ARG A O 1
ATOM 1372 N N . VAL A 1 179 ? 1.108 9.451 5.377 1.00 96.19 179 VAL A N 1
ATOM 1373 C CA . VAL A 1 179 ? 1.031 8.213 6.167 1.00 96.19 179 VAL A CA 1
ATOM 1374 C C . VAL A 1 179 ? 0.228 8.429 7.450 1.00 96.19 179 VAL A C 1
ATOM 1376 O O . VAL A 1 179 ? -0.653 7.631 7.743 1.00 96.19 179 VAL A O 1
ATOM 1379 N N . LYS A 1 180 ? 0.451 9.545 8.159 1.00 95.75 180 LYS A N 1
ATOM 1380 C CA . LYS A 1 180 ? -0.341 9.897 9.352 1.00 95.75 180 LYS A CA 1
ATOM 1381 C C . LYS A 1 180 ? -1.835 10.012 9.043 1.00 95.75 180 LYS A C 1
ATOM 1383 O O . LYS A 1 180 ? -2.646 9.472 9.778 1.00 95.75 180 LYS A O 1
ATOM 1388 N N . TYR A 1 181 ? -2.199 10.632 7.923 1.00 95.69 181 TYR A N 1
ATOM 1389 C CA . TYR A 1 181 ? -3.600 10.712 7.497 1.00 95.69 181 TYR A CA 1
ATOM 1390 C C . TYR A 1 181 ? -4.217 9.353 7.194 1.00 95.69 181 TYR A C 1
ATOM 1392 O O . TYR A 1 181 ? -5.363 9.105 7.547 1.00 95.69 181 TYR A O 1
ATOM 1400 N N . VAL A 1 182 ? -3.455 8.455 6.570 1.00 95.81 182 VAL A N 1
ATOM 1401 C CA . VAL A 1 182 ? -3.909 7.077 6.364 1.00 95.81 182 VAL A CA 1
ATOM 1402 C C . VAL A 1 182 ? -4.122 6.377 7.708 1.00 95.81 182 VAL A C 1
ATOM 1404 O O . VAL A 1 182 ? -5.083 5.630 7.832 1.00 95.81 182 VAL A O 1
ATOM 1407 N N . TYR A 1 183 ? -3.291 6.634 8.724 1.00 95.12 183 TYR A N 1
ATOM 1408 C CA . TYR A 1 183 ? -3.511 6.086 10.068 1.00 95.12 183 TYR A CA 1
ATOM 1409 C C . TYR A 1 183 ? -4.773 6.626 10.710 1.00 95.12 183 TYR A C 1
ATOM 1411 O O . TYR A 1 183 ? -5.558 5.832 11.199 1.00 95.12 183 TYR A O 1
ATOM 1419 N N . GLU A 1 184 ? -4.990 7.938 10.669 1.00 94.88 184 GLU A N 1
ATOM 1420 C CA . GLU A 1 184 ? -6.202 8.558 11.211 1.00 94.88 184 GLU A CA 1
ATOM 1421 C C . GLU A 1 184 ? -7.459 7.936 10.585 1.00 94.88 184 GLU A C 1
ATOM 1423 O O . GLU A 1 184 ? -8.352 7.492 11.301 1.00 94.88 184 GLU A O 1
ATOM 1428 N N . LEU A 1 185 ? -7.491 7.806 9.256 1.00 94.88 185 LEU A N 1
ATOM 1429 C CA . LEU A 1 185 ? -8.625 7.206 8.552 1.00 94.88 185 LEU A CA 1
ATOM 1430 C C . LEU A 1 185 ? -8.781 5.712 8.858 1.00 94.88 185 LEU A C 1
ATOM 1432 O O . LEU A 1 185 ? -9.892 5.255 9.103 1.00 94.88 185 LEU A O 1
ATOM 1436 N N . LEU A 1 186 ? -7.686 4.946 8.893 1.00 94.44 186 LEU A N 1
ATOM 1437 C CA . LEU A 1 186 ? -7.740 3.531 9.268 1.00 94.44 186 LEU A CA 1
ATOM 1438 C C . LEU A 1 186 ? -8.203 3.341 10.716 1.00 94.44 186 LEU A C 1
ATOM 1440 O O . LEU A 1 186 ? -8.960 2.413 10.975 1.00 94.44 186 LEU A O 1
ATOM 1444 N N . THR A 1 187 ? -7.776 4.201 11.641 1.00 93.81 187 THR A N 1
ATOM 1445 C CA . THR A 1 187 ? -8.222 4.184 13.038 1.00 93.81 187 THR A CA 1
ATOM 1446 C C . THR A 1 187 ? -9.727 4.394 13.116 1.00 93.81 187 THR A C 1
ATOM 1448 O O . THR A 1 187 ? -10.402 3.541 13.678 1.00 93.81 187 THR A O 1
ATOM 1451 N N . VAL A 1 188 ? -10.263 5.433 12.463 1.00 93.31 188 VAL A N 1
ATOM 1452 C CA . VAL A 1 188 ? -11.716 5.685 12.414 1.00 93.31 188 VAL A CA 1
ATOM 1453 C C . VAL A 1 188 ? -12.464 4.475 11.845 1.00 93.31 188 VAL A C 1
ATOM 1455 O O . VAL A 1 188 ? -13.464 4.032 12.404 1.00 93.31 188 VAL A O 1
ATOM 1458 N N . MET A 1 189 ? -11.958 3.875 10.763 1.00 93.12 189 MET A N 1
ATOM 1459 C CA . MET A 1 189 ? -12.565 2.669 10.191 1.00 93.12 189 MET A CA 1
ATOM 1460 C C . MET A 1 189 ? -12.536 1.478 11.159 1.00 93.12 189 MET A C 1
ATOM 1462 O O . MET A 1 189 ? -13.507 0.730 11.248 1.00 93.12 189 MET A O 1
ATOM 1466 N N . PHE A 1 190 ? -11.424 1.274 11.865 1.00 91.62 190 PHE A N 1
ATOM 1467 C CA . PHE A 1 190 ? -11.261 0.187 12.827 1.00 91.62 190 PHE A CA 1
ATOM 1468 C C . PHE A 1 190 ? -12.134 0.373 14.069 1.00 91.62 190 PHE A C 1
ATOM 1470 O O . PHE A 1 190 ? -12.738 -0.600 14.517 1.00 91.62 190 PHE A O 1
ATOM 1477 N N . GLU A 1 191 ? -12.264 1.597 14.572 1.00 92.12 191 GLU A N 1
ATOM 1478 C CA . GLU A 1 191 ? -13.158 1.949 15.679 1.00 92.12 191 GLU A CA 1
ATOM 1479 C C . GLU A 1 191 ? -14.620 1.692 15.310 1.00 92.12 191 GLU A C 1
ATOM 1481 O O . GLU A 1 191 ? -15.320 0.983 16.033 1.00 92.12 191 GLU A O 1
ATOM 1486 N N . ASN A 1 192 ? -15.050 2.145 14.128 1.00 91.94 192 ASN A N 1
ATOM 1487 C CA . ASN A 1 192 ? -16.396 1.884 13.609 1.00 91.94 192 ASN A CA 1
ATOM 1488 C C . ASN A 1 192 ? -16.684 0.383 13.435 1.00 91.94 192 ASN A C 1
ATOM 1490 O O . ASN A 1 192 ? -17.830 -0.054 13.518 1.00 91.94 192 ASN A O 1
ATOM 1494 N N . ALA A 1 193 ? -15.645 -0.420 13.200 1.00 90.31 193 ALA A N 1
ATOM 1495 C CA . ALA A 1 193 ? -15.741 -1.869 13.073 1.00 90.31 193 ALA A CA 1
ATOM 1496 C C . ALA A 1 193 ? -15.596 -2.627 14.407 1.00 90.31 193 ALA A C 1
ATOM 1498 O O . ALA A 1 193 ? -15.631 -3.860 14.404 1.00 90.31 193 ALA A O 1
ATOM 1499 N N . GLY A 1 194 ? -15.412 -1.924 15.531 1.00 89.94 194 GLY A N 1
ATOM 1500 C CA . GLY A 1 194 ? -15.230 -2.522 16.854 1.00 89.94 194 GLY A CA 1
ATOM 1501 C C . GLY A 1 194 ? -13.897 -3.254 17.034 1.00 89.94 194 GLY A C 1
ATOM 1502 O O . GLY A 1 194 ? -13.800 -4.171 17.850 1.00 89.94 194 GLY A O 1
ATOM 1503 N N . VAL A 1 195 ? -12.868 -2.900 16.261 1.00 86.50 195 VAL A N 1
ATOM 1504 C CA . VAL A 1 195 ? -11.524 -3.469 16.419 1.00 86.50 195 VAL A CA 1
ATOM 1505 C C . VAL A 1 195 ? -10.846 -2.806 17.618 1.00 86.50 195 VAL A C 1
ATOM 1507 O O . VAL A 1 195 ? -10.707 -1.582 17.625 1.00 86.50 195 VAL A O 1
ATOM 1510 N N . PRO A 1 196 ? -10.377 -3.580 18.612 1.00 82.31 196 PRO A N 1
ATOM 1511 C CA . PRO A 1 196 ? -9.717 -3.017 19.780 1.00 82.31 196 PRO A CA 1
ATOM 1512 C C . PRO A 1 196 ? -8.436 -2.261 19.407 1.00 82.31 196 PRO A C 1
ATOM 1514 O O . PRO A 1 196 ? -7.826 -2.468 18.348 1.00 82.31 196 PRO A O 1
ATOM 1517 N N . GLU A 1 197 ? -8.017 -1.371 20.304 1.00 77.69 197 GLU A N 1
ATOM 1518 C CA . GLU A 1 197 ? -6.754 -0.658 20.160 1.00 77.69 197 GLU A CA 1
ATOM 1519 C C . GLU A 1 197 ? -5.555 -1.616 20.105 1.00 77.69 197 GLU A C 1
ATOM 1521 O O . GLU A 1 197 ? -5.624 -2.739 20.603 1.00 77.69 197 GLU A O 1
ATOM 1526 N N . ALA A 1 198 ? -4.506 -1.208 19.377 1.00 74.06 198 ALA A N 1
ATOM 1527 C CA . ALA A 1 198 ? -3.393 -2.046 18.938 1.00 74.06 198 ALA A CA 1
ATOM 1528 C C . ALA A 1 198 ? -2.919 -3.009 20.038 1.00 74.06 198 ALA A C 1
ATOM 1530 O O . ALA A 1 198 ? -2.329 -2.603 21.032 1.00 74.06 198 ALA A O 1
ATOM 1531 N N . ALA A 1 199 ? -3.166 -4.303 19.833 1.00 63.78 199 ALA A N 1
ATOM 1532 C CA . ALA A 1 199 ? -2.950 -5.312 20.864 1.00 63.78 199 ALA A CA 1
ATOM 1533 C C . ALA A 1 199 ? -1.522 -5.879 20.863 1.00 63.78 199 ALA A C 1
ATOM 1535 O O . ALA A 1 199 ? -1.153 -6.613 21.778 1.00 63.78 199 ALA A O 1
ATOM 1536 N N . LYS A 1 200 ? -0.736 -5.635 19.802 1.00 73.62 200 LYS A N 1
ATOM 1537 C CA . LYS A 1 200 ? 0.565 -6.287 19.593 1.00 73.62 200 LYS A CA 1
ATOM 1538 C C . LYS A 1 200 ? 1.583 -5.342 18.973 1.00 73.62 200 LYS A C 1
ATOM 1540 O O . LYS A 1 200 ? 1.349 -4.800 17.893 1.00 73.62 200 LYS A O 1
ATOM 1545 N N . GLU A 1 201 ? 2.754 -5.240 19.596 1.00 75.12 201 GLU A N 1
ATOM 1546 C CA . GLU A 1 201 ? 3.937 -4.701 18.933 1.00 75.12 201 GLU A CA 1
ATOM 1547 C C . GLU A 1 201 ? 4.377 -5.672 17.835 1.00 75.12 201 GLU A C 1
ATOM 1549 O O . GLU A 1 201 ? 4.888 -6.761 18.096 1.00 75.12 201 GLU A O 1
ATOM 1554 N N . VAL A 1 202 ? 4.152 -5.287 16.583 1.00 83.56 202 VAL A N 1
ATOM 1555 C CA . VAL A 1 202 ? 4.633 -6.036 15.424 1.00 83.56 202 VAL A CA 1
ATOM 1556 C C . VAL A 1 202 ? 5.840 -5.296 14.875 1.00 83.56 202 VAL A C 1
ATOM 1558 O O . VAL A 1 202 ? 5.758 -4.111 14.577 1.00 83.56 202 VAL A O 1
ATOM 1561 N N . LYS A 1 203 ? 6.967 -5.985 14.722 1.00 82.81 203 LYS A N 1
ATOM 1562 C CA . LYS A 1 203 ? 8.112 -5.475 13.962 1.00 82.81 203 LYS A CA 1
ATOM 1563 C C . LYS A 1 203 ? 8.178 -6.249 12.656 1.00 82.81 203 LYS A C 1
ATOM 1565 O O . LYS A 1 203 ? 8.070 -7.473 12.657 1.00 82.81 203 LYS A O 1
ATOM 1570 N N . LEU A 1 204 ? 8.278 -5.528 11.546 1.00 84.38 204 LEU A N 1
ATOM 1571 C CA . LEU A 1 204 ? 8.462 -6.117 10.225 1.00 84.38 204 LEU A CA 1
ATOM 1572 C C . LEU A 1 204 ? 9.915 -5.978 9.797 1.00 84.38 204 LEU A C 1
ATOM 1574 O O . LEU A 1 204 ? 10.537 -4.941 10.026 1.00 84.38 204 LEU A O 1
ATOM 1578 N N . ASP A 1 205 ? 10.427 -7.021 9.152 1.00 86.00 205 ASP A N 1
ATOM 1579 C CA . ASP A 1 205 ? 11.772 -7.017 8.596 1.00 86.00 205 ASP A CA 1
ATOM 1580 C C . ASP A 1 205 ? 11.906 -5.989 7.472 1.00 86.00 205 ASP A C 1
ATOM 1582 O O . ASP A 1 205 ? 10.966 -5.728 6.709 1.00 86.00 205 ASP A O 1
ATOM 1586 N N . LYS A 1 206 ? 13.113 -5.432 7.341 1.00 88.88 206 LYS A N 1
ATOM 1587 C CA . LYS A 1 206 ? 13.432 -4.501 6.260 1.00 88.88 206 LYS A CA 1
ATOM 1588 C C . LYS A 1 206 ? 13.338 -5.217 4.914 1.00 88.88 206 LYS A C 1
ATOM 1590 O O . LYS A 1 206 ? 13.897 -6.295 4.715 1.00 88.88 206 LYS A O 1
ATOM 1595 N N . ILE A 1 207 ? 12.667 -4.580 3.961 1.00 90.38 207 ILE A N 1
ATOM 1596 C CA . ILE A 1 207 ? 12.510 -5.119 2.610 1.00 90.38 207 ILE A CA 1
ATOM 1597 C C . ILE A 1 207 ? 13.850 -5.029 1.867 1.00 90.38 207 ILE A C 1
ATOM 1599 O O . ILE A 1 207 ? 14.407 -3.932 1.756 1.00 90.38 207 ILE A O 1
ATOM 1603 N N . PRO A 1 208 ? 14.371 -6.141 1.317 1.00 90.25 208 PRO A N 1
ATOM 1604 C CA . PRO A 1 208 ? 15.622 -6.115 0.576 1.00 90.25 208 PRO A CA 1
ATOM 1605 C C . PRO A 1 208 ? 15.451 -5.391 -0.765 1.00 90.25 208 PRO A C 1
ATOM 1607 O O . PRO A 1 208 ? 14.506 -5.651 -1.519 1.00 90.25 208 PRO A O 1
ATOM 1610 N N . ALA A 1 209 ? 16.408 -4.517 -1.081 1.00 92.06 209 ALA A N 1
ATOM 1611 C CA . ALA A 1 209 ? 16.554 -3.941 -2.411 1.00 92.06 209 ALA A CA 1
ATOM 1612 C C . ALA A 1 209 ? 17.127 -5.010 -3.352 1.00 92.06 209 ALA A C 1
ATOM 1614 O O . ALA A 1 209 ? 18.225 -5.522 -3.134 1.00 92.06 209 ALA A O 1
ATOM 1615 N N . LEU A 1 210 ? 16.367 -5.388 -4.378 1.00 91.56 210 LEU A N 1
ATOM 1616 C CA . LEU A 1 210 ? 16.741 -6.449 -5.314 1.00 91.56 210 LEU A CA 1
ATOM 1617 C C . LEU A 1 210 ? 16.776 -5.898 -6.734 1.00 91.56 210 LEU A C 1
ATOM 1619 O O . LEU A 1 210 ? 15.847 -5.225 -7.170 1.00 91.56 210 LEU A O 1
ATOM 1623 N N . GLY A 1 211 ? 17.822 -6.248 -7.482 1.00 93.06 211 GLY A N 1
ATOM 1624 C CA . GLY A 1 211 ? 17.913 -5.915 -8.899 1.00 93.06 211 GLY A CA 1
ATOM 1625 C C . GLY A 1 211 ? 16.915 -6.704 -9.752 1.00 93.06 211 GLY A C 1
ATOM 1626 O O . GLY A 1 211 ? 16.519 -7.825 -9.420 1.00 93.06 211 GLY A O 1
ATOM 1627 N N . ARG A 1 212 ? 16.569 -6.153 -10.920 1.00 90.62 212 ARG A N 1
ATOM 1628 C CA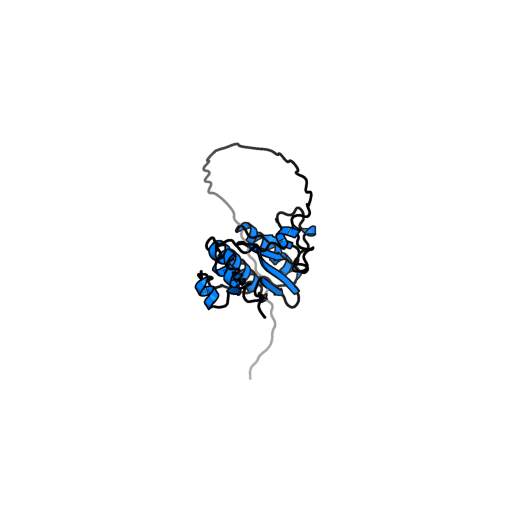 . ARG A 1 212 ? 15.608 -6.736 -11.875 1.00 90.62 212 ARG A CA 1
ATOM 1629 C C . ARG A 1 212 ? 15.892 -8.206 -12.203 1.00 90.62 212 ARG A C 1
ATOM 1631 O O . ARG A 1 212 ? 14.975 -9.019 -12.188 1.00 90.62 212 ARG A O 1
ATOM 1638 N N . ARG A 1 213 ? 17.158 -8.573 -12.437 1.00 92.38 213 ARG A N 1
ATOM 1639 C CA . ARG A 1 213 ? 17.552 -9.959 -12.753 1.00 92.38 213 ARG A CA 1
ATOM 1640 C C . ARG A 1 213 ? 17.249 -10.929 -11.607 1.00 92.38 213 ARG A C 1
ATOM 1642 O O . ARG A 1 213 ? 16.736 -12.016 -11.847 1.00 92.38 213 ARG A O 1
ATOM 1649 N N . ALA A 1 214 ? 17.495 -10.517 -10.363 1.00 94.62 214 ALA A N 1
ATOM 1650 C CA . ALA A 1 214 ? 17.159 -11.320 -9.190 1.00 94.62 214 ALA A CA 1
ATOM 1651 C C . ALA A 1 214 ? 15.638 -11.486 -9.039 1.00 94.62 214 ALA A C 1
ATOM 1653 O O . ALA A 1 214 ? 15.168 -12.572 -8.711 1.00 94.62 214 ALA A O 1
ATOM 1654 N N . LEU A 1 215 ? 14.865 -10.438 -9.329 1.00 94.56 215 LEU A N 1
ATOM 1655 C CA . LEU A 1 215 ? 13.402 -10.474 -9.271 1.00 94.56 215 LEU A CA 1
ATOM 1656 C C . LEU A 1 215 ? 12.780 -11.357 -10.365 1.00 94.56 215 LEU A C 1
ATOM 1658 O O . LEU A 1 215 ? 11.807 -12.057 -10.091 1.00 94.56 215 LEU A O 1
ATOM 1662 N N . ILE A 1 216 ? 13.356 -11.372 -11.573 1.00 94.62 216 ILE A N 1
ATOM 1663 C CA . ILE A 1 216 ? 12.966 -12.303 -12.647 1.00 94.62 216 ILE A CA 1
ATOM 1664 C C . ILE A 1 216 ? 13.253 -13.744 -12.217 1.00 94.62 216 ILE A C 1
ATOM 1666 O O . ILE A 1 216 ? 12.363 -14.587 -12.284 1.00 94.62 216 ILE A O 1
ATOM 1670 N N . ASN A 1 217 ? 14.455 -14.016 -11.698 1.00 94.94 217 ASN A N 1
ATOM 1671 C CA . ASN A 1 217 ? 14.835 -15.356 -11.240 1.00 94.94 217 ASN A CA 1
ATOM 1672 C C . ASN A 1 217 ? 13.951 -15.857 -10.086 1.00 94.94 217 ASN A C 1
ATOM 1674 O O . ASN A 1 217 ? 13.665 -17.046 -10.003 1.00 94.94 217 ASN A O 1
ATOM 1678 N N . ARG A 1 218 ? 13.486 -14.954 -9.213 1.00 93.81 218 ARG A N 1
ATOM 1679 C CA . ARG A 1 218 ? 12.529 -15.261 -8.134 1.00 93.81 218 ARG A CA 1
ATOM 1680 C C . ARG A 1 218 ? 11.078 -15.398 -8.615 1.00 93.81 218 ARG A C 1
ATOM 1682 O O . ARG A 1 218 ? 10.198 -15.643 -7.799 1.00 93.81 218 ARG A O 1
ATOM 1689 N N . GLY A 1 219 ? 10.802 -15.197 -9.905 1.00 92.94 219 GLY A N 1
ATOM 1690 C CA . GLY A 1 219 ? 9.448 -15.252 -10.459 1.00 92.94 219 GLY A CA 1
ATOM 1691 C C . GLY A 1 219 ? 8.539 -14.104 -10.010 1.00 92.94 219 GLY A C 1
ATOM 1692 O O . GLY A 1 219 ? 7.325 -14.198 -10.161 1.00 92.94 219 GLY A O 1
ATOM 1693 N N . LEU A 1 220 ? 9.101 -13.014 -9.473 1.00 93.62 220 LEU A N 1
ATOM 1694 C CA . LEU A 1 220 ? 8.358 -11.820 -9.048 1.00 93.62 220 LEU A CA 1
ATOM 1695 C C . LEU A 1 220 ? 8.089 -10.854 -10.213 1.00 93.62 220 LEU A C 1
ATOM 1697 O O . LEU A 1 220 ? 7.268 -9.941 -10.087 1.00 93.62 220 LEU A O 1
ATOM 1701 N N . ILE A 1 221 ? 8.768 -11.046 -11.345 1.00 95.12 221 ILE A N 1
ATOM 1702 C CA . ILE A 1 221 ? 8.525 -10.340 -12.605 1.00 95.12 221 ILE A CA 1
ATOM 1703 C C . ILE A 1 221 ? 8.241 -11.387 -13.675 1.00 95.12 221 ILE A C 1
ATOM 1705 O O . ILE A 1 221 ? 9.069 -12.261 -13.926 1.00 95.12 221 ILE A O 1
ATOM 1709 N N . LYS A 1 222 ? 7.084 -11.278 -14.328 1.00 93.88 222 LYS A N 1
ATOM 1710 C CA . LYS A 1 222 ? 6.748 -12.100 -15.493 1.00 93.88 222 LYS A CA 1
ATOM 1711 C C . LYS A 1 222 ? 7.194 -11.377 -16.753 1.00 93.88 222 LYS A C 1
ATOM 1713 O O . LYS A 1 222 ? 6.895 -10.200 -16.934 1.00 93.88 222 LYS A O 1
ATOM 1718 N N . VAL A 1 223 ? 7.897 -12.088 -17.624 1.00 92.31 223 VAL A N 1
ATOM 1719 C CA . VAL A 1 223 ? 8.310 -11.581 -18.934 1.00 92.31 223 VAL A CA 1
ATOM 1720 C C . VAL A 1 223 ? 7.386 -12.192 -19.979 1.00 92.31 223 VAL A C 1
ATOM 1722 O O . VAL A 1 223 ? 7.222 -13.408 -20.032 1.00 92.31 223 VAL A O 1
ATOM 1725 N N . THR A 1 224 ? 6.737 -11.357 -20.782 1.00 88.56 224 THR A N 1
ATOM 1726 C CA . THR A 1 224 ? 5.839 -11.794 -21.853 1.00 88.56 224 THR A CA 1
ATOM 1727 C C . THR A 1 224 ? 6.296 -11.190 -23.165 1.00 88.56 224 THR A C 1
ATOM 1729 O O . THR A 1 224 ? 6.359 -9.974 -23.311 1.00 88.56 224 THR A O 1
ATOM 1732 N N . ASP A 1 225 ? 6.581 -12.043 -24.136 1.00 84.88 225 ASP A N 1
ATOM 1733 C CA . ASP A 1 225 ? 6.964 -11.631 -25.478 1.00 84.88 225 ASP A CA 1
ATOM 1734 C C . ASP A 1 225 ? 5.718 -11.594 -26.375 1.00 84.88 225 ASP A C 1
ATOM 1736 O O . ASP A 1 225 ? 5.086 -12.624 -26.632 1.00 84.88 225 ASP A O 1
ATOM 1740 N N . ARG A 1 226 ? 5.330 -10.398 -26.838 1.00 72.12 226 ARG A N 1
ATOM 1741 C CA . ARG A 1 226 ? 4.160 -10.248 -27.721 1.00 72.12 226 ARG A CA 1
ATOM 1742 C C . ARG A 1 226 ? 4.369 -10.876 -29.095 1.00 72.12 226 ARG A C 1
ATOM 1744 O O . ARG A 1 226 ? 3.381 -11.202 -29.749 1.00 72.12 226 ARG A O 1
ATOM 1751 N N . THR A 1 227 ? 5.613 -11.045 -29.536 1.00 70.56 227 THR A N 1
ATOM 1752 C CA . THR A 1 227 ? 5.915 -11.581 -30.868 1.00 70.56 227 THR A CA 1
ATOM 1753 C C . THR A 1 227 ? 5.692 -13.093 -30.935 1.00 70.56 227 THR A C 1
ATOM 1755 O O . THR A 1 227 ? 5.218 -13.599 -31.951 1.00 70.56 227 THR A O 1
ATOM 1758 N N . LYS A 1 228 ? 5.918 -13.814 -29.827 1.00 61.78 228 LYS A N 1
ATOM 1759 C CA . LYS A 1 228 ? 5.669 -15.263 -29.730 1.00 61.78 228 LYS A CA 1
ATOM 1760 C C . LYS A 1 228 ? 4.192 -15.627 -29.567 1.00 61.78 228 LYS A C 1
ATOM 1762 O O . LYS A 1 228 ? 3.778 -16.674 -30.048 1.00 61.78 228 LYS A O 1
ATOM 1767 N N . ALA A 1 229 ? 3.389 -14.766 -28.941 1.00 60.16 229 ALA A N 1
ATOM 1768 C CA . ALA A 1 229 ? 1.982 -15.053 -28.641 1.00 60.16 229 ALA A CA 1
ATOM 1769 C C . ALA A 1 229 ? 1.042 -15.050 -29.867 1.00 60.16 229 ALA A C 1
ATOM 1771 O O . ALA A 1 229 ? -0.080 -15.525 -29.765 1.00 60.16 229 ALA A O 1
ATOM 1772 N N . LYS A 1 230 ? 1.469 -14.509 -31.018 1.00 57.66 230 LYS A N 1
ATOM 1773 C CA . LYS A 1 230 ? 0.645 -14.414 -32.242 1.00 57.66 230 LYS A CA 1
ATOM 1774 C C . LYS A 1 230 ? 0.887 -15.562 -33.239 1.00 57.66 230 LYS A C 1
ATOM 1776 O O . LYS A 1 230 ? 0.331 -15.536 -34.331 1.00 57.66 230 LYS A O 1
ATOM 1781 N N . LYS A 1 231 ? 1.755 -16.525 -32.905 1.00 55.28 231 LYS A N 1
ATOM 1782 C CA . LYS A 1 231 ? 2.215 -17.590 -33.818 1.00 55.28 231 LYS A CA 1
ATOM 1783 C C . LYS A 1 231 ? 1.662 -18.988 -33.479 1.00 55.28 231 LYS A C 1
ATOM 1785 O O . LYS A 1 231 ? 2.189 -19.966 -33.999 1.00 55.28 231 LYS A O 1
ATOM 1790 N N . SER A 1 232 ? 0.647 -19.081 -32.617 1.00 45.72 232 SER A N 1
ATOM 1791 C CA . SER A 1 232 ? -0.060 -20.325 -32.265 1.00 45.72 232 SER A CA 1
ATOM 1792 C C . SER A 1 232 ? -1.504 -20.289 -32.727 1.00 45.72 232 SER A C 1
ATOM 1794 O O . SER A 1 232 ? -2.143 -19.254 -32.424 1.00 45.72 232 SER A O 1
#

Secondary structure (DSSP, 8-state):
--------------------------------------------------TTHHHHTT-------S--HHHHHTTEEEEE-HHHHHHHS-HHHHHHHHHHHHHHHHTTPEEEE-SSEEEEEETTEEEEEEEEETTEEEEEESS-GGGGTTSS---EE-TT-GGGTT--EEEE--SHHHHHHHHHHHHHHHHHTTPPS------PPPPPP--HHHHHHTTSEEEEETTTTT--

Radius of gyration: 29.49 Å; chains: 1; bounding box: 36×72×109 Å

pLDDT: mean 74.83, std 24.41, range [31.7, 97.19]

Sequence (232 aa):
TDKEAAPVCEVASTEAAKEEQPEADAAVEEISVGEDTPAVEEPAVEAEPTAEAAKEAMSDASPENTDGTADFMSGIKYDYSFEAKLSLADDETKDFYTSIATFVKARGVKIQRSWKKERVYLGRNLFATLVFKGARLAVALALDPKEYEGSKYKFTDLSGVKRFAETPMLIKITSKRRVKYVYELLTVMFENAGVPEAAKEVKLDKIPALGRRALINRGLIKVTDRTKAKKS

Foldseek 3Di:
DDDDDDDDDDDDDDDDDDDDDDDDDDDDDDDDDDDDDDDDDDDDDDDDDDPCLQVLVVPLPAAPPPPCPVVVVQQKDKQFFPLRLLLQADQVQLVLVQVLVQQLVLLVWDWDGDRAWIFTDDVPATAWIWGDSHSFIKIFGQDDVVVCVVHPADWGAQCVPPVCVRRGTMHTDDDPVSSVVVSVSVVVVCVVVVRDDRNDRDHDDRRHNDDPVVCVVVVSMDMDRPVVVVPD